Protein AF-A0A3N2C2E3-F1 (afdb_monomer)

Sequence (185 aa):
MSDPNAQPPVDPAKGGSVPPAGDGATPPPAAPQQPPAGAYPPPPAGGYAPPPPAAGSYPPPPAGAPQYQQPYAAAQPMSPSDEKLWSTLIHIGGIFFGFIPPLIGYLVLKDRGPFIKAHTLTALNFQLTMLIALVVGSILTIVVVGLFIIIAVYVVVIVFSIIAAIKANKGELYSYPLTIQFIKA

Nearest PDB structures (foldseek):
  8j7t-assembly1_B  TM=4.462E-01  e=9.540E-01  Homo sapiens
  7cgp-assembly1_A  TM=2.831E-01  e=1.839E+00  Homo sapiens

Solvent-accessible surface area (backbone atoms only — not comparable to full-atom values): 11570 Å² total; per-residue (Å²): 140,77,78,94,79,78,78,80,88,84,78,90,83,78,86,76,88,83,82,82,93,75,80,92,72,78,79,78,83,80,75,83,81,79,76,73,94,79,81,70,80,80,75,78,91,68,75,82,75,76,79,79,78,76,93,84,75,78,76,80,77,68,92,83,64,80,80,76,75,72,71,79,79,72,67,72,68,59,53,74,70,54,36,20,50,53,32,20,49,28,27,55,38,27,64,82,54,39,40,53,39,11,45,52,41,35,76,73,37,36,76,25,37,72,66,36,26,50,44,14,45,45,43,27,23,35,31,52,40,50,50,51,50,42,55,53,14,58,64,38,36,84,73,55,59,9,54,58,45,41,53,49,49,53,52,52,47,47,56,52,27,52,53,40,18,56,32,19,60,75,71,40,90,64,80,70,83,90,47,50,80,81,65,81,134

Mean predicted aligned error: 17.3 Å

Organism: NCBI:txid150123

Secondary structure (DSSP, 8-state):
---TT-PPPPPS-----PPPP----PPPPPPPPPPPTT-PPPPP----PPPPPPTT-PPPPPTT---------PPPPPPHHHHHHHHHHHHHHHHHHTTHHHHHHHHHHGGG-HHHHHHHHHHHHHHHHHHHHHHHHHHGGGGSHHHHHHHHHHHHHHHHHHHHHHHHHHT-----TT---SS--

InterPro domains:
  IPR019109 Magnetosome protein MamF/MmsF [PF09685] (82-183)

Foldseek 3Di:
DDDPDDDDDDDPPDDDDDDDDDDDDDDDDDDDDDDDPPPDDDDPPDPPDDDDPDPDDDDDPDDPDPPPPDDDPQDAADDLQVLLVLLLCLLVVCLVPQLVSLVVQCVPPLSNDDSSNLSSQQSNQLSVQLVVQLVVLVVCCVVPNSVVSNVVSSVLSVVQSNVSSVCSNVVHGDHRPPGDRPDDD

pLDDT: mean 80.54, std 19.95, range [40.84, 98.81]

Radius of gyration: 33.67 Å; Cα contacts (8 Å, |Δi|>4): 149; chains: 1; bounding box: 104×41×73 Å

Structure (mmCIF, N/CA/C/O backbone):
data_AF-A0A3N2C2E3-F1
#
_entry.id   AF-A0A3N2C2E3-F1
#
loop_
_atom_site.group_PDB
_atom_site.id
_atom_site.type_symbol
_atom_site.label_atom_id
_atom_site.label_alt_id
_atom_site.label_comp_id
_atom_site.label_asym_id
_atom_site.label_entity_id
_atom_site.label_seq_id
_atom_site.pdbx_PDB_ins_code
_atom_site.Cartn_x
_atom_site.Cartn_y
_atom_site.Cartn_z
_atom_site.occupancy
_atom_site.B_iso_or_equiv
_atom_site.auth_seq_id
_atom_site.auth_comp_id
_atom_site.auth_asym_id
_atom_site.auth_atom_id
_atom_site.pdbx_PDB_model_num
ATOM 1 N N . MET A 1 1 ? -89.856 -8.807 -9.269 1.00 54.81 1 MET A N 1
ATOM 2 C CA . MET A 1 1 ? -88.424 -8.845 -8.913 1.00 54.81 1 MET A CA 1
ATOM 3 C C . MET A 1 1 ? -87.756 -7.765 -9.738 1.00 54.81 1 MET A C 1
ATOM 5 O O . MET A 1 1 ? -87.673 -7.924 -10.946 1.00 54.81 1 MET A O 1
ATOM 9 N N . SER A 1 2 ? -87.424 -6.643 -9.105 1.00 61.47 2 SER A N 1
ATOM 10 C CA . SER A 1 2 ? -86.851 -5.459 -9.751 1.00 61.47 2 SER A CA 1
ATOM 11 C C . SER A 1 2 ? -85.539 -5.162 -9.037 1.00 61.47 2 SER A C 1
ATOM 13 O O . SER A 1 2 ? -85.526 -5.084 -7.810 1.00 61.47 2 SER A O 1
ATOM 15 N N . ASP A 1 3 ? -84.452 -5.115 -9.798 1.00 61.78 3 ASP A N 1
ATOM 16 C CA . ASP A 1 3 ? -83.081 -5.037 -9.299 1.00 61.78 3 ASP A CA 1
ATOM 17 C C . ASP A 1 3 ? -82.809 -3.653 -8.667 1.00 61.78 3 ASP A C 1
ATOM 19 O O . ASP A 1 3 ? -82.990 -2.638 -9.347 1.00 61.78 3 ASP A O 1
ATOM 23 N N . PRO A 1 4 ? -82.410 -3.565 -7.384 1.00 59.09 4 PRO A N 1
ATOM 24 C CA . PRO A 1 4 ? -82.163 -2.293 -6.706 1.00 59.09 4 PRO A CA 1
ATOM 25 C C . PRO A 1 4 ? -80.859 -1.586 -7.121 1.00 59.09 4 PRO A C 1
ATOM 27 O O . PRO A 1 4 ? -80.518 -0.577 -6.509 1.00 59.09 4 PRO A O 1
ATOM 30 N N . ASN A 1 5 ? -80.136 -2.075 -8.139 1.00 59.38 5 ASN A N 1
ATOM 31 C CA . ASN A 1 5 ? -78.803 -1.570 -8.496 1.00 59.38 5 ASN A CA 1
ATOM 32 C C . ASN A 1 5 ? -78.653 -0.987 -9.917 1.00 59.38 5 ASN A C 1
ATOM 34 O O . ASN A 1 5 ? -77.538 -0.851 -10.418 1.00 59.38 5 ASN A O 1
ATOM 38 N N . ALA A 1 6 ? -79.747 -0.609 -10.583 1.00 66.06 6 ALA A N 1
ATOM 39 C CA . ALA A 1 6 ? -79.667 0.056 -11.885 1.00 66.06 6 ALA A CA 1
ATOM 40 C C . ALA A 1 6 ? -79.477 1.580 -11.734 1.00 66.06 6 ALA A C 1
ATOM 42 O O . ALA A 1 6 ? -80.381 2.297 -11.305 1.00 66.06 6 ALA A O 1
ATOM 43 N N . GLN A 1 7 ? -78.300 2.083 -12.109 1.00 60.88 7 GLN A N 1
ATOM 44 C CA . GLN A 1 7 ? -77.988 3.515 -12.174 1.00 60.88 7 GLN A CA 1
ATOM 45 C C . GLN A 1 7 ? -78.522 4.131 -13.489 1.00 60.88 7 GLN A C 1
ATOM 47 O O . GLN A 1 7 ? -78.394 3.496 -14.539 1.00 60.88 7 GLN A O 1
ATOM 52 N N . PRO A 1 8 ? -79.108 5.346 -13.482 1.00 61.84 8 PRO A N 1
ATOM 53 C CA . PRO A 1 8 ? -79.578 5.998 -14.707 1.00 61.84 8 PRO A CA 1
ATOM 54 C C . PRO A 1 8 ? -78.419 6.540 -15.578 1.00 61.84 8 PRO A C 1
ATOM 56 O O . PRO A 1 8 ? -77.324 6.773 -15.059 1.00 61.84 8 PRO A O 1
ATOM 59 N N . PRO A 1 9 ? -78.634 6.773 -16.892 1.00 58.12 9 PRO A N 1
ATOM 60 C CA . PRO A 1 9 ? -77.589 7.235 -17.808 1.00 58.12 9 PRO A CA 1
ATOM 61 C C . PRO A 1 9 ? -77.145 8.673 -17.503 1.00 58.12 9 PRO A C 1
ATOM 63 O O . PRO A 1 9 ? -77.974 9.538 -17.224 1.00 58.12 9 PRO A O 1
ATOM 66 N N . VAL A 1 10 ? -75.842 8.939 -17.603 1.00 61.53 10 VAL A N 1
ATOM 67 C CA . VAL A 1 10 ? -75.254 10.283 -17.481 1.00 61.53 10 VAL A CA 1
ATOM 68 C C . VAL A 1 10 ? -75.344 11.052 -18.807 1.00 61.53 10 VAL A C 1
ATOM 70 O O . VAL A 1 10 ? -74.938 10.552 -19.854 1.00 61.53 10 VAL A O 1
ATOM 73 N N . ASP A 1 11 ? -75.885 12.271 -18.748 1.00 56.41 11 ASP A N 1
ATOM 74 C CA . ASP A 1 11 ? -76.085 13.191 -19.878 1.00 56.41 11 ASP A CA 1
ATOM 75 C C . ASP A 1 11 ? -74.772 13.943 -20.224 1.00 56.41 11 ASP A C 1
ATOM 77 O O . ASP A 1 11 ? -74.197 14.576 -19.331 1.00 56.41 11 ASP A O 1
ATOM 81 N N . PRO A 1 12 ? -74.256 13.914 -21.473 1.00 53.53 12 PRO A N 1
ATOM 82 C CA . PRO A 1 12 ? -72.929 14.451 -21.807 1.00 53.53 12 PRO A CA 1
ATOM 83 C C . PRO A 1 12 ? -72.837 15.987 -21.908 1.00 53.53 12 PRO A C 1
ATOM 85 O O . PRO A 1 12 ? -71.769 16.511 -22.222 1.00 53.53 12 PRO A O 1
ATOM 88 N N . ALA A 1 13 ? -73.924 16.735 -21.703 1.00 51.56 13 ALA A N 1
ATOM 89 C CA . ALA A 1 13 ? -74.036 18.110 -22.207 1.00 51.56 13 ALA A CA 1
ATOM 90 C C . ALA A 1 13 ? -73.714 19.261 -21.227 1.00 51.56 13 ALA A C 1
ATOM 92 O O . ALA A 1 13 ? -74.016 20.414 -21.535 1.00 51.56 13 ALA A O 1
ATOM 93 N N . LYS A 1 14 ? -73.087 19.029 -20.065 1.00 49.69 14 LYS A N 1
ATOM 94 C CA . LYS A 1 14 ? -72.672 20.131 -19.165 1.00 49.69 14 LYS A CA 1
ATOM 95 C C . LYS A 1 14 ? -71.160 20.197 -18.981 1.00 49.69 14 LYS A C 1
ATOM 97 O O . LYS A 1 14 ? -70.608 19.741 -17.986 1.00 49.69 14 LYS A O 1
ATOM 102 N N . GLY A 1 15 ? -70.511 20.813 -19.968 1.00 40.84 15 GLY A N 1
ATOM 103 C CA . GLY A 1 15 ? -69.126 21.262 -19.895 1.00 40.84 15 GLY A CA 1
ATOM 104 C C . GLY A 1 15 ? -68.973 22.490 -18.992 1.00 40.84 15 GLY A C 1
ATOM 105 O O . GLY A 1 15 ? -69.646 23.501 -19.184 1.00 40.84 15 GLY A O 1
ATOM 106 N N . GLY A 1 16 ? -68.061 22.394 -18.026 1.00 41.59 16 GLY A N 1
ATOM 107 C CA . GLY A 1 16 ? -67.477 23.519 -17.300 1.00 41.59 16 GLY A CA 1
ATOM 108 C C . GLY A 1 16 ? -65.977 23.564 -17.591 1.00 41.59 16 GLY A C 1
ATOM 109 O O . GLY A 1 16 ? -65.290 22.556 -17.471 1.00 41.59 16 GLY A O 1
ATOM 110 N N . SER A 1 17 ? -65.514 24.725 -18.042 1.00 48.84 17 SER A N 1
ATOM 111 C CA . SER A 1 17 ? -64.180 25.096 -18.536 1.00 48.84 17 SER A CA 1
ATOM 112 C C . SER A 1 17 ? -62.959 24.482 -17.827 1.00 48.84 17 SER A C 1
ATOM 114 O O . SER A 1 17 ? -62.792 24.633 -16.618 1.00 48.84 17 SER A O 1
ATOM 116 N N . VAL A 1 18 ? -62.045 23.917 -18.625 1.00 51.50 18 VAL A N 1
ATOM 117 C CA . VAL A 1 18 ? -60.674 23.524 -18.251 1.00 51.50 18 VAL A CA 1
ATOM 118 C C . VAL A 1 18 ? -59.736 24.740 -18.351 1.00 51.50 18 VAL A C 1
ATOM 120 O O . VAL A 1 18 ? -59.666 25.334 -19.428 1.00 51.50 18 VAL A O 1
ATOM 123 N N . PRO A 1 19 ? -58.982 25.114 -17.300 1.00 54.50 19 PRO A N 1
ATOM 124 C CA . PRO A 1 19 ? -57.795 25.956 -17.438 1.00 54.50 19 PRO A CA 1
ATOM 125 C C . PRO A 1 19 ? -56.540 25.117 -17.782 1.00 54.50 19 PRO A C 1
ATOM 127 O O . PRO A 1 19 ? -56.464 23.946 -17.404 1.00 54.50 19 PRO A O 1
ATOM 130 N N . PRO A 1 20 ? -55.569 25.679 -18.532 1.00 47.84 20 PRO A N 1
ATOM 131 C CA . PRO A 1 20 ? -54.511 24.923 -19.204 1.00 47.84 20 PRO A CA 1
ATOM 132 C C . PRO A 1 20 ? -53.409 24.414 -18.263 1.00 47.84 20 PRO A C 1
ATOM 134 O O . PRO A 1 20 ? -53.141 24.988 -17.209 1.00 47.84 20 PRO A O 1
ATOM 137 N N . ALA A 1 21 ? -52.761 23.329 -18.695 1.00 50.09 21 ALA A N 1
ATOM 138 C CA . ALA A 1 21 ? -51.652 22.664 -18.024 1.00 50.09 21 ALA A CA 1
ATOM 139 C C . ALA A 1 21 ? -50.445 23.599 -17.829 1.00 50.09 21 ALA A C 1
ATOM 141 O O . ALA A 1 21 ? -49.896 24.115 -18.801 1.00 50.09 21 ALA A O 1
ATOM 142 N N . GLY A 1 22 ? -50.031 23.769 -16.571 1.00 46.25 22 GLY A N 1
ATOM 143 C CA . GLY A 1 22 ? -48.777 24.400 -16.170 1.00 46.25 22 GLY A CA 1
ATOM 144 C C . GLY A 1 22 ? -47.897 23.397 -15.424 1.00 46.25 22 GLY A C 1
ATOM 145 O O . GLY A 1 22 ? -48.308 22.851 -14.406 1.00 46.25 22 GLY A O 1
ATOM 146 N N . ASP A 1 23 ? -46.724 23.149 -16.002 1.00 50.12 23 ASP A N 1
ATOM 147 C CA . ASP A 1 23 ? -45.445 22.732 -15.419 1.00 50.12 23 ASP A CA 1
ATOM 148 C C . ASP A 1 23 ? -45.445 21.629 -14.340 1.00 50.12 23 ASP A C 1
ATOM 150 O O . ASP A 1 23 ? -45.712 21.839 -13.158 1.00 50.12 23 ASP A O 1
ATOM 154 N N . GLY A 1 24 ? -45.047 20.425 -14.770 1.00 51.81 24 GLY A N 1
ATOM 155 C CA . GLY A 1 24 ? -44.915 19.210 -13.962 1.00 51.81 24 GLY A CA 1
ATOM 156 C C . GLY A 1 24 ? -43.806 19.248 -12.907 1.00 51.81 24 GLY A C 1
ATOM 157 O O . GLY A 1 24 ? -42.805 18.543 -13.026 1.00 51.81 24 GLY A O 1
ATOM 158 N N . ALA A 1 25 ? -44.019 20.000 -11.830 1.00 47.59 25 ALA A N 1
ATOM 159 C CA . ALA A 1 25 ? -43.324 19.778 -10.570 1.00 47.59 25 ALA A CA 1
ATOM 160 C C . ALA A 1 25 ? -43.918 18.539 -9.875 1.00 47.59 25 ALA A C 1
ATOM 162 O O . ALA A 1 25 ? -45.086 18.517 -9.488 1.00 47.59 25 ALA A O 1
ATOM 163 N N . THR A 1 26 ? -43.118 17.485 -9.715 1.00 60.12 26 THR A N 1
ATOM 164 C CA . THR A 1 26 ? -43.463 16.333 -8.868 1.00 60.12 26 THR A CA 1
ATOM 165 C C . THR A 1 26 ? -43.715 16.795 -7.426 1.00 60.12 26 THR A C 1
ATOM 167 O O . THR A 1 26 ? -42.905 17.572 -6.910 1.00 60.12 26 THR A O 1
ATOM 170 N N . PRO A 1 27 ? -44.775 16.325 -6.740 1.00 57.19 27 PRO A N 1
ATOM 171 C CA . PRO A 1 27 ? -44.989 16.664 -5.337 1.00 57.19 27 PRO A CA 1
ATOM 172 C C . PRO A 1 27 ? -43.835 16.125 -4.468 1.00 57.19 27 PRO A C 1
ATOM 174 O O . PRO A 1 27 ? -43.277 15.069 -4.784 1.00 57.19 27 PRO A O 1
ATOM 177 N N . PRO A 1 28 ? -43.454 16.823 -3.381 1.00 56.75 28 PRO A N 1
ATOM 178 C CA . PRO A 1 28 ? -42.421 16.340 -2.471 1.00 56.75 28 PRO A CA 1
ATOM 179 C C . PRO A 1 28 ? -42.842 15.016 -1.801 1.00 56.75 28 PRO A C 1
ATOM 181 O O . PRO A 1 28 ? -44.041 14.776 -1.618 1.00 56.75 28 PRO A O 1
ATOM 184 N N . PRO A 1 29 ? -41.883 14.153 -1.409 1.00 60.91 29 PRO A N 1
ATOM 185 C CA . PRO A 1 29 ? -42.190 12.913 -0.708 1.00 60.91 29 PRO A CA 1
ATOM 186 C C . PRO A 1 29 ? -42.915 13.198 0.612 1.00 60.91 29 PRO A C 1
ATOM 188 O O . PRO A 1 29 ? -42.569 14.138 1.332 1.00 60.91 29 PRO A O 1
ATOM 191 N N . ALA A 1 30 ? -43.906 12.368 0.939 1.00 61.25 30 ALA A N 1
ATOM 192 C CA . ALA A 1 30 ? -44.631 12.449 2.200 1.00 61.25 30 ALA A CA 1
ATOM 193 C C . ALA A 1 30 ? -43.669 12.330 3.397 1.00 61.25 30 ALA A C 1
ATOM 195 O O . ALA A 1 30 ? -42.789 11.467 3.419 1.00 61.25 30 ALA A O 1
ATOM 196 N N . ALA A 1 31 ? -43.851 13.197 4.396 1.00 57.03 31 ALA A N 1
ATOM 197 C CA . ALA A 1 31 ? -43.084 13.155 5.635 1.00 57.03 31 ALA A CA 1
ATOM 198 C C . ALA A 1 31 ? -43.294 11.808 6.365 1.00 57.03 31 ALA A C 1
ATOM 200 O O . ALA A 1 31 ? -44.413 11.282 6.348 1.00 57.03 31 ALA A O 1
ATOM 201 N N . PRO A 1 32 ? -42.265 11.250 7.032 1.00 59.81 32 PRO A N 1
ATOM 202 C CA . PRO A 1 32 ? -42.423 10.047 7.841 1.00 59.81 32 PRO A CA 1
ATOM 203 C C . PRO A 1 32 ? -43.492 10.261 8.917 1.00 59.81 32 PRO A C 1
ATOM 205 O O . PRO A 1 32 ? -43.422 11.217 9.690 1.00 59.81 32 PRO A O 1
ATOM 208 N N . GLN A 1 33 ? -44.485 9.374 8.967 1.00 58.88 33 GLN A N 1
ATOM 209 C CA . GLN A 1 33 ? -45.512 9.400 10.003 1.00 58.88 33 GLN A CA 1
ATOM 210 C C . GLN A 1 33 ? -44.869 9.110 11.363 1.00 58.88 33 GLN A C 1
ATOM 212 O O . GLN A 1 33 ? -44.225 8.079 11.560 1.00 58.88 33 GLN A O 1
ATOM 217 N N . GLN A 1 34 ? -45.033 10.041 12.297 1.00 51.09 34 GLN A N 1
ATOM 218 C CA . GLN A 1 34 ? -44.553 9.911 13.665 1.00 51.09 34 GLN A CA 1
ATOM 219 C C . GLN A 1 34 ? -45.355 8.807 14.384 1.00 51.09 34 GLN A C 1
ATOM 221 O O . GLN A 1 34 ? -46.587 8.825 14.321 1.00 51.09 34 GLN A O 1
ATOM 226 N N . PRO A 1 35 ? -44.705 7.830 15.044 1.00 56.66 35 PRO A N 1
ATOM 227 C CA . PRO A 1 35 ? -45.417 6.763 15.739 1.00 56.66 35 PRO A CA 1
ATOM 228 C C . PRO A 1 35 ? -46.253 7.303 16.919 1.00 56.66 35 PRO A C 1
ATOM 230 O O . PRO A 1 35 ? -45.936 8.371 17.455 1.00 56.66 35 PRO A O 1
ATOM 233 N N . PRO A 1 36 ? -47.308 6.577 17.348 1.00 57.91 36 PRO A N 1
ATOM 234 C CA . PRO A 1 36 ? -48.231 7.027 18.387 1.00 57.91 36 PRO A CA 1
ATOM 235 C C . PRO A 1 36 ? -47.515 7.349 19.702 1.00 57.91 36 PRO A C 1
ATOM 237 O O . PRO A 1 36 ? -46.672 6.582 20.177 1.00 57.91 36 PRO A O 1
ATOM 240 N N . ALA A 1 37 ? -47.877 8.479 20.309 1.00 52.16 37 ALA A N 1
ATOM 241 C CA . ALA A 1 37 ? -47.376 8.881 21.616 1.00 52.16 37 ALA A CA 1
ATOM 242 C C . ALA A 1 37 ? -47.776 7.832 22.670 1.00 52.16 37 ALA A C 1
ATOM 244 O O . ALA A 1 37 ? -48.953 7.690 22.990 1.00 52.16 37 ALA A O 1
ATOM 245 N N . GLY A 1 38 ? -46.796 7.082 23.184 1.00 58.50 38 GLY A N 1
ATOM 246 C CA . GLY A 1 38 ? -47.007 6.101 24.258 1.00 58.50 38 GLY A CA 1
ATOM 247 C C . GLY A 1 38 ? -46.228 4.787 24.144 1.00 58.50 38 GLY A C 1
ATOM 248 O O . GLY A 1 38 ? -46.293 3.984 25.065 1.00 58.50 38 GLY A O 1
ATOM 249 N N . ALA A 1 39 ? -45.476 4.551 23.064 1.00 52.59 39 ALA A N 1
ATOM 250 C CA . ALA A 1 39 ? -44.797 3.268 22.832 1.00 52.59 39 ALA A CA 1
ATOM 251 C C . ALA A 1 39 ? -43.349 3.166 23.367 1.00 52.59 39 ALA A C 1
ATOM 253 O O . ALA A 1 39 ? -42.642 2.218 23.027 1.00 52.59 39 ALA A O 1
ATOM 254 N N . TYR A 1 40 ? -42.883 4.111 24.190 1.00 51.41 40 TYR A N 1
ATOM 255 C CA . TYR A 1 40 ? -41.538 4.037 24.770 1.00 51.41 40 TYR A CA 1
ATOM 256 C C . TYR A 1 40 ? -41.587 3.399 26.166 1.00 51.41 40 TYR A C 1
ATOM 258 O O . TYR A 1 40 ? -42.290 3.925 27.033 1.00 51.41 40 TYR A O 1
ATOM 266 N N . PRO A 1 41 ? -40.842 2.308 26.431 1.00 61.75 41 PRO A N 1
ATOM 267 C CA . PRO A 1 41 ? -40.587 1.893 27.804 1.00 61.75 41 PRO A CA 1
ATOM 268 C C . PRO A 1 41 ? -39.840 3.020 28.543 1.00 61.75 41 PRO A C 1
ATOM 270 O O . PRO A 1 41 ? -39.005 3.697 27.931 1.00 61.75 41 PRO A O 1
ATOM 273 N N . PRO A 1 42 ? -40.129 3.259 29.835 1.00 60.94 42 PRO A N 1
ATOM 274 C CA . PRO A 1 42 ? -39.433 4.285 30.598 1.00 60.94 42 PRO A CA 1
ATOM 275 C C . PRO A 1 42 ? -37.926 3.977 30.647 1.00 60.94 42 PRO A C 1
ATOM 277 O O . PRO A 1 42 ? -37.547 2.805 30.761 1.00 60.94 42 PRO A O 1
ATOM 280 N N . PRO A 1 43 ? -37.053 4.998 30.566 1.00 58.47 43 PRO A N 1
ATOM 281 C CA . PRO A 1 43 ? -35.623 4.801 30.754 1.00 58.47 43 PRO A CA 1
ATOM 282 C C . PRO A 1 43 ? -35.359 4.197 32.146 1.00 58.47 43 PRO A C 1
ATOM 284 O O . PRO A 1 43 ? -36.110 4.486 33.085 1.00 58.47 43 PRO A O 1
ATOM 287 N N . PRO A 1 44 ? -34.299 3.379 32.316 1.00 60.81 44 PRO A N 1
ATOM 288 C CA . PRO A 1 44 ? -33.862 2.957 33.641 1.00 60.81 44 PRO A CA 1
ATOM 289 C C . PRO A 1 44 ? -33.694 4.198 34.516 1.00 60.81 44 PRO A C 1
ATOM 291 O O . PRO A 1 44 ? -33.211 5.217 34.020 1.00 60.81 44 PRO A O 1
ATOM 294 N N . ALA A 1 45 ? -34.096 4.122 35.787 1.00 58.66 45 ALA A N 1
ATOM 295 C CA . ALA A 1 45 ? -33.934 5.197 36.760 1.00 58.66 45 ALA A CA 1
ATOM 296 C C . ALA A 1 45 ? -32.438 5.516 36.948 1.00 58.66 45 ALA A C 1
ATOM 298 O O . ALA A 1 45 ? -31.772 5.006 37.847 1.00 58.66 45 ALA A O 1
ATOM 299 N N . GLY A 1 46 ? -31.896 6.318 36.035 1.00 50.59 46 GLY A N 1
ATOM 300 C CA . GLY A 1 46 ? -30.556 6.862 36.081 1.00 50.59 46 GLY A CA 1
ATOM 301 C C . GLY A 1 46 ? -30.534 7.926 37.158 1.00 50.59 46 GLY A C 1
ATOM 302 O O . GLY A 1 46 ? -31.282 8.901 37.089 1.00 50.59 46 GLY A O 1
ATOM 303 N N . GLY A 1 47 ? -29.703 7.714 38.176 1.00 50.00 47 GLY A N 1
ATOM 304 C CA . GLY A 1 47 ? -29.423 8.733 39.172 1.00 50.00 47 GLY A CA 1
ATOM 305 C C . GLY A 1 47 ? -28.992 10.015 38.470 1.00 50.00 47 GLY A C 1
ATOM 306 O O . GLY A 1 47 ? -28.108 9.995 37.613 1.00 50.00 47 GLY A O 1
ATOM 307 N N . TYR A 1 48 ? -29.638 11.123 38.817 1.00 50.31 48 TYR A N 1
ATOM 308 C CA . TYR A 1 48 ? -29.188 12.444 38.414 1.00 50.31 48 TYR A CA 1
ATOM 309 C C . TYR A 1 48 ? -27.753 12.619 38.916 1.00 50.31 48 TYR A C 1
ATOM 311 O O . TYR A 1 48 ? -27.525 12.754 40.118 1.00 50.31 48 TYR A O 1
ATOM 319 N N . ALA A 1 49 ? -26.777 12.583 38.010 1.00 56.84 49 ALA A N 1
ATOM 320 C CA . ALA A 1 49 ? -25.453 13.086 38.330 1.00 56.84 49 ALA A CA 1
ATOM 321 C C . ALA A 1 49 ? -25.613 14.592 38.608 1.00 56.84 49 ALA A C 1
ATOM 323 O O . ALA A 1 49 ? -26.190 15.295 37.770 1.00 56.84 49 ALA A O 1
ATOM 324 N N . PRO A 1 50 ? -25.185 15.095 39.778 1.00 58.50 50 PRO A N 1
ATOM 325 C CA . PRO A 1 50 ? -25.291 16.513 40.075 1.00 58.50 50 PRO A CA 1
ATOM 326 C C . PRO A 1 50 ? -24.483 17.326 39.049 1.00 58.50 50 PRO A C 1
ATOM 328 O O . PRO A 1 50 ? -23.466 16.838 38.543 1.00 58.50 50 PRO A O 1
ATOM 331 N N . PRO A 1 51 ? -24.918 18.556 38.722 1.00 57.72 51 PRO A N 1
ATOM 332 C CA . PRO A 1 51 ? -24.180 19.416 37.808 1.00 57.72 51 PRO A CA 1
ATOM 333 C C . PRO A 1 51 ? -22.762 19.681 38.345 1.00 57.72 51 PRO A C 1
ATOM 335 O O . PRO A 1 51 ? -22.575 19.760 39.565 1.00 57.72 51 PRO A O 1
ATOM 338 N N . PRO A 1 52 ? -21.754 19.824 37.462 1.00 58.16 52 PRO A N 1
ATOM 339 C CA . PRO A 1 52 ? -20.398 20.138 37.888 1.00 58.16 52 PRO A CA 1
ATOM 340 C C . PRO A 1 52 ? -20.378 21.468 38.664 1.00 58.16 52 PRO A C 1
ATOM 342 O O . PRO A 1 52 ? -21.109 22.395 38.298 1.00 58.16 52 PRO A O 1
ATOM 345 N N . PRO A 1 53 ? -19.553 21.593 39.723 1.00 59.72 53 PRO A N 1
ATOM 346 C CA . PRO A 1 53 ? -19.423 22.840 40.465 1.00 59.72 53 PRO A CA 1
ATOM 347 C C . PRO A 1 53 ? -19.005 23.980 39.536 1.00 59.72 53 PRO A C 1
ATOM 349 O O . PRO A 1 53 ? -18.166 23.790 38.650 1.00 59.72 53 PRO A O 1
ATOM 352 N N . ALA A 1 54 ? -19.573 25.168 39.754 1.00 61.38 54 ALA A N 1
ATOM 353 C CA . ALA A 1 54 ? -19.207 26.375 39.026 1.00 61.38 54 ALA A CA 1
ATOM 354 C C . ALA A 1 54 ? -17.681 26.582 39.057 1.00 61.38 54 ALA A C 1
ATOM 356 O O . ALA A 1 54 ? -17.047 26.521 40.113 1.00 61.38 54 ALA A O 1
ATOM 357 N N . ALA A 1 55 ? -17.090 26.809 37.883 1.00 58.50 55 ALA A N 1
ATOM 358 C CA . ALA A 1 55 ? -15.668 27.083 37.741 1.00 58.50 55 ALA A CA 1
ATOM 359 C C . ALA A 1 55 ? -15.326 28.390 38.475 1.00 58.50 55 ALA A C 1
ATOM 361 O O . ALA A 1 55 ? -15.670 29.470 38.002 1.00 58.50 55 ALA A O 1
ATOM 362 N N . GLY A 1 56 ? -14.678 28.303 39.639 1.00 58.38 56 GLY A N 1
ATOM 363 C CA . GLY A 1 56 ? -14.251 29.518 40.339 1.00 58.38 56 GLY A CA 1
ATOM 364 C C . GLY A 1 56 ? -13.721 29.387 41.762 1.00 58.38 56 GLY A C 1
ATOM 365 O O . GLY A 1 56 ? -13.166 30.359 42.261 1.00 58.38 56 GLY A O 1
ATOM 366 N N . SER A 1 57 ? -13.833 28.239 42.434 1.00 53.41 57 SER A N 1
ATOM 367 C CA . SER A 1 57 ? -13.405 28.148 43.840 1.00 53.41 57 SER A CA 1
ATOM 368 C C . SER A 1 57 ? -12.728 26.825 44.186 1.00 53.41 57 SER A C 1
ATOM 370 O O . SER A 1 57 ? -13.090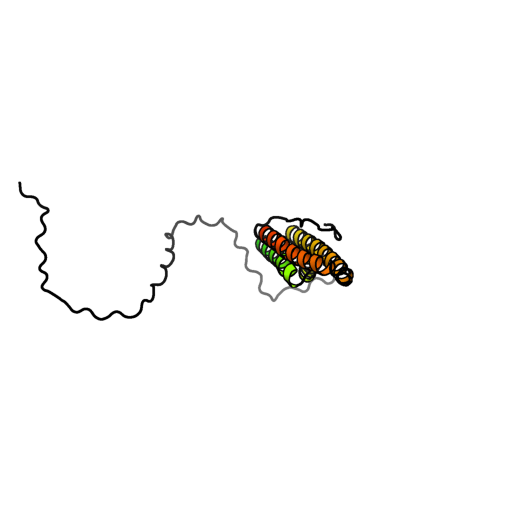 26.172 45.164 1.00 53.41 57 SER A O 1
ATOM 372 N N . TYR A 1 58 ? -11.741 26.415 43.388 1.00 55.78 58 TYR A N 1
ATOM 373 C CA . TYR A 1 58 ? -10.824 25.373 43.840 1.00 55.78 58 TYR A CA 1
ATOM 374 C C . TYR A 1 58 ? -9.737 26.029 44.699 1.00 55.78 58 TYR A C 1
ATOM 376 O O . TYR A 1 58 ? -9.042 26.919 44.201 1.00 55.78 58 TYR A O 1
ATOM 384 N N . PRO A 1 59 ? -9.580 25.637 45.977 1.00 67.31 59 PRO A N 1
ATOM 385 C CA . PRO A 1 59 ? -8.407 26.036 46.737 1.00 67.31 59 PRO A CA 1
ATOM 386 C C . PRO A 1 59 ? -7.151 25.530 46.007 1.00 67.31 59 PRO A C 1
ATOM 388 O O . PRO A 1 59 ? -7.189 24.442 45.419 1.00 67.31 59 PRO A O 1
ATOM 391 N N . PRO A 1 60 ? -6.045 26.298 46.002 1.00 64.62 60 PRO A N 1
ATOM 392 C CA . PRO A 1 60 ? -4.802 25.826 45.414 1.00 64.62 60 PRO A CA 1
ATOM 393 C C . PRO A 1 60 ? -4.402 24.500 46.079 1.00 64.62 60 PRO A C 1
ATOM 395 O O . PRO A 1 60 ? -4.559 24.359 47.298 1.00 64.62 60 PRO A O 1
ATOM 398 N N . PRO A 1 61 ? -3.927 23.508 45.305 1.00 62.72 61 PRO A N 1
ATOM 399 C CA . PRO A 1 61 ? -3.538 22.222 45.862 1.00 62.72 61 PRO A CA 1
ATOM 400 C C . PRO A 1 61 ? -2.457 22.417 46.943 1.00 62.72 61 PRO A C 1
ATOM 402 O O . PRO A 1 61 ? -1.603 23.296 46.791 1.00 62.72 61 PRO A O 1
ATOM 405 N N . PRO A 1 62 ? -2.477 21.623 48.032 1.00 67.44 62 PRO A N 1
ATOM 406 C CA . PRO A 1 62 ? -1.511 21.746 49.117 1.00 67.44 62 PRO A CA 1
ATOM 407 C C . PRO A 1 62 ? -0.075 21.689 48.592 1.00 67.44 62 PRO A C 1
ATOM 409 O O . PRO A 1 62 ? 0.297 20.761 47.866 1.00 67.44 62 PRO A O 1
ATOM 412 N N . ALA A 1 63 ? 0.738 22.676 48.973 1.00 64.38 63 ALA A N 1
ATOM 413 C CA . ALA A 1 63 ? 2.161 22.690 48.665 1.00 64.38 63 ALA A CA 1
ATOM 414 C C . ALA A 1 63 ? 2.814 21.445 49.291 1.00 64.38 63 ALA A C 1
ATOM 416 O O . ALA A 1 63 ? 2.892 21.329 50.511 1.00 64.38 63 ALA A O 1
ATOM 417 N N . GLY A 1 64 ? 3.231 20.494 48.450 1.00 65.12 64 GLY A N 1
ATOM 418 C CA . GLY A 1 64 ? 3.839 19.230 48.879 1.00 65.12 64 GLY A CA 1
ATOM 419 C C . GLY A 1 64 ? 3.067 17.963 48.502 1.00 65.12 64 GLY A C 1
ATOM 420 O O . GLY A 1 64 ? 3.550 16.870 48.790 1.00 65.12 64 GLY A O 1
ATOM 421 N N . ALA A 1 65 ? 1.912 18.062 47.833 1.00 61.34 65 ALA A N 1
ATOM 422 C CA . ALA A 1 65 ? 1.288 16.878 47.247 1.00 61.34 65 ALA A CA 1
ATOM 423 C C . ALA A 1 65 ? 2.194 16.308 46.134 1.00 61.34 65 ALA A C 1
ATOM 425 O O . ALA A 1 65 ? 2.591 17.070 45.242 1.00 61.34 65 ALA A O 1
ATOM 426 N N . PRO A 1 66 ? 2.528 15.002 46.146 1.00 62.56 66 PRO A N 1
ATOM 427 C CA . PRO A 1 66 ? 3.263 14.393 45.050 1.00 62.56 66 PRO A CA 1
ATOM 428 C C . PRO A 1 66 ? 2.478 14.627 43.759 1.00 62.56 66 PRO A C 1
ATOM 430 O O . PRO A 1 66 ? 1.325 14.217 43.627 1.00 62.56 66 PRO A O 1
ATOM 433 N N . GLN A 1 67 ? 3.096 15.344 42.820 1.00 52.62 67 GLN A N 1
ATOM 434 C CA . GLN A 1 67 ? 2.590 15.467 41.461 1.00 52.62 67 GLN A CA 1
ATOM 435 C C . GLN A 1 67 ? 2.686 14.075 40.844 1.00 52.62 67 GLN A C 1
ATOM 437 O O . GLN A 1 67 ? 3.730 13.691 40.317 1.00 52.62 67 GLN A O 1
ATOM 442 N N . TYR A 1 68 ? 1.618 13.287 40.962 1.00 59.38 68 TYR A N 1
ATOM 443 C CA . TYR A 1 68 ? 1.474 12.076 40.174 1.00 59.38 68 TYR A CA 1
ATOM 444 C C . TYR A 1 68 ? 1.490 12.518 38.714 1.00 59.38 68 TYR A C 1
ATOM 446 O O . TYR A 1 68 ? 0.535 13.121 38.224 1.00 59.38 68 TYR A O 1
ATOM 454 N N . GLN A 1 69 ? 2.621 12.291 38.048 1.00 54.22 69 GLN A N 1
ATOM 455 C CA . GLN A 1 69 ? 2.746 12.458 36.612 1.00 54.22 69 GLN A CA 1
ATOM 456 C C . GLN A 1 69 ? 1.675 11.572 35.992 1.00 54.22 69 GLN A C 1
ATOM 458 O O . GLN A 1 69 ? 1.756 10.346 36.069 1.00 54.22 69 GLN A O 1
ATOM 463 N N . GLN A 1 70 ? 0.631 12.210 35.462 1.00 53.28 70 GLN A N 1
ATOM 464 C CA . GLN A 1 70 ? -0.399 11.524 34.703 1.00 53.28 70 GLN A CA 1
ATOM 465 C C . GLN A 1 70 ? 0.324 10.712 33.625 1.00 53.28 70 GLN A C 1
ATOM 467 O O . GLN A 1 70 ? 1.068 11.307 32.834 1.00 53.28 70 GLN A O 1
ATOM 472 N N . PRO A 1 71 ? 0.175 9.375 33.608 1.00 58.62 71 PRO A N 1
ATOM 473 C CA . PRO A 1 71 ? 0.723 8.569 32.536 1.00 58.62 71 PRO A CA 1
ATOM 474 C C . PRO A 1 71 ? 0.201 9.156 31.231 1.00 58.62 71 PRO A C 1
ATOM 476 O O . PRO A 1 71 ? -0.988 9.469 31.139 1.00 58.62 71 PRO A O 1
ATOM 479 N N . TYR A 1 72 ? 1.098 9.371 30.270 1.00 58.88 72 TYR A N 1
ATOM 480 C CA . TYR A 1 72 ? 0.775 9.928 28.959 1.00 58.88 72 TYR 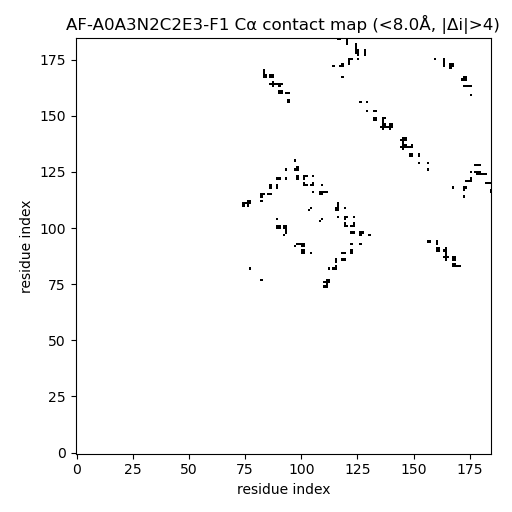A CA 1
ATOM 481 C C . TYR A 1 72 ? -0.551 9.335 28.472 1.00 58.88 72 TYR A C 1
ATOM 483 O O . TYR A 1 72 ? -0.661 8.112 28.356 1.00 58.88 72 TYR A O 1
ATOM 491 N N . ALA A 1 73 ? -1.576 10.175 28.292 1.00 65.81 73 ALA A N 1
ATOM 492 C CA . ALA A 1 73 ? -2.914 9.698 27.968 1.00 65.81 73 ALA A CA 1
ATOM 493 C C . ALA A 1 73 ? -2.829 8.855 26.690 1.00 65.81 73 ALA A C 1
ATOM 495 O O . ALA A 1 73 ? -2.467 9.368 25.629 1.00 65.81 73 ALA A O 1
ATOM 496 N N . ALA A 1 74 ? -3.099 7.552 26.806 1.00 67.94 74 ALA A N 1
ATOM 497 C CA . ALA A 1 74 ? -3.098 6.655 25.661 1.00 67.94 74 ALA A CA 1
ATOM 498 C C . ALA A 1 74 ? -4.051 7.207 24.591 1.00 67.94 74 ALA A C 1
ATOM 500 O O . ALA A 1 74 ? -5.127 7.722 24.917 1.00 67.94 74 ALA A O 1
ATOM 501 N N . ALA A 1 75 ? -3.641 7.132 23.320 1.00 77.69 75 ALA A N 1
ATOM 502 C CA . ALA A 1 75 ? -4.468 7.588 22.212 1.00 77.69 75 ALA A CA 1
ATOM 503 C C . ALA A 1 75 ? -5.841 6.909 22.294 1.00 77.69 75 ALA A C 1
ATOM 505 O O . ALA A 1 75 ? -5.931 5.688 22.422 1.00 77.69 75 ALA A O 1
ATOM 506 N N . GLN A 1 76 ? -6.908 7.707 22.251 1.00 86.38 76 GLN A N 1
ATOM 507 C CA . GLN A 1 76 ?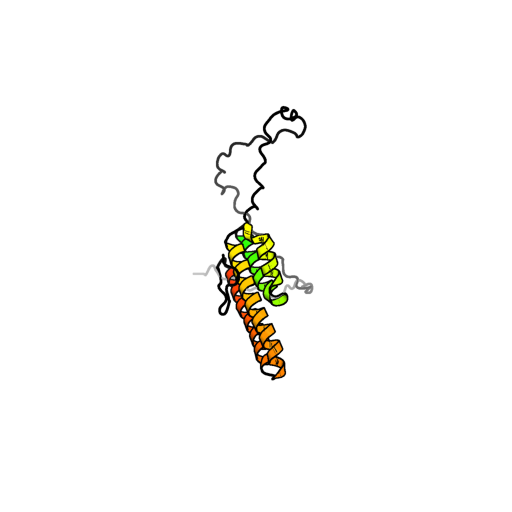 -8.257 7.167 22.369 1.00 86.38 76 GLN A CA 1
ATOM 508 C C . GLN A 1 76 ? -8.541 6.216 21.193 1.00 86.38 76 GLN A C 1
ATOM 510 O O . GLN A 1 76 ? -8.327 6.612 20.030 1.00 86.38 76 GLN A O 1
ATOM 515 N N . PRO A 1 77 ? -9.026 4.989 21.477 1.00 91.50 77 PRO A N 1
ATOM 516 C CA . PRO A 1 77 ? -9.427 4.045 20.448 1.00 91.50 77 PRO A CA 1
ATOM 517 C C . PRO A 1 77 ? -10.449 4.663 19.497 1.00 91.50 77 PRO A C 1
ATOM 519 O O . PRO A 1 77 ? -11.274 5.495 19.879 1.00 91.50 77 PRO A O 1
ATOM 522 N N . MET A 1 78 ? -10.365 4.282 18.233 1.00 93.81 78 MET A N 1
ATOM 523 C CA . MET A 1 78 ? -11.264 4.750 17.193 1.00 93.81 78 MET A CA 1
ATOM 524 C C . MET A 1 78 ? -12.582 3.957 17.223 1.00 93.81 78 MET A C 1
ATOM 526 O O . MET A 1 78 ? -12.614 2.795 17.626 1.00 93.81 78 MET A O 1
ATOM 530 N N . SER A 1 79 ? -13.691 4.586 16.816 1.00 96.81 79 SER A N 1
ATOM 531 C CA . SER A 1 79 ? -14.964 3.874 16.672 1.00 96.81 79 SER A CA 1
ATOM 532 C C . SER A 1 79 ? -14.888 2.867 15.510 1.00 96.81 79 SER A C 1
ATOM 534 O O . SER A 1 79 ? -14.185 3.127 14.530 1.00 96.81 79 SER A O 1
ATOM 536 N N . PRO A 1 80 ? -15.640 1.750 15.531 1.00 96.94 80 PRO A N 1
ATOM 537 C CA . PRO A 1 80 ? -15.602 0.777 14.436 1.00 96.94 80 PRO A CA 1
ATOM 538 C C . PRO A 1 80 ? -15.965 1.364 13.063 1.00 96.94 80 PRO A C 1
ATOM 540 O O . PRO A 1 80 ? -15.434 0.935 12.041 1.00 96.94 80 PRO A O 1
ATOM 543 N N . SER A 1 81 ? -16.873 2.343 13.011 1.00 97.88 81 SER A N 1
ATOM 544 C CA . SER A 1 81 ? -17.232 3.038 11.768 1.00 97.88 81 SER A CA 1
ATOM 545 C C . SER A 1 81 ? -16.082 3.884 11.231 1.00 97.88 81 SER A C 1
ATOM 547 O O . SER A 1 81 ? -15.807 3.844 10.031 1.00 97.88 81 SER A O 1
ATOM 549 N N . ASP A 1 82 ? -15.383 4.603 12.110 1.00 98.06 82 ASP A N 1
ATOM 550 C CA . ASP A 1 82 ? -14.233 5.417 11.723 1.00 98.06 82 ASP A CA 1
ATOM 551 C C . ASP A 1 82 ? -13.071 4.527 11.269 1.00 98.06 82 ASP A C 1
ATOM 553 O O . ASP A 1 82 ? -12.426 4.824 10.265 1.00 98.06 82 ASP A O 1
ATOM 557 N N .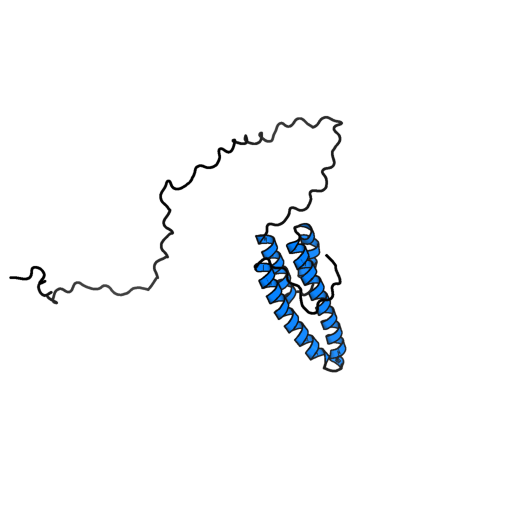 GLU A 1 83 ? -12.833 3.397 11.942 1.00 97.88 83 GLU A N 1
ATOM 558 C CA . GLU A 1 83 ? -11.794 2.444 11.542 1.00 97.88 83 GLU A CA 1
ATOM 559 C C . GLU A 1 83 ? -12.025 1.915 10.120 1.00 97.88 83 GLU A C 1
ATOM 561 O O . GLU A 1 83 ? -11.086 1.859 9.319 1.00 97.88 83 GLU A O 1
ATOM 566 N N . LYS A 1 84 ? -13.274 1.577 9.773 1.00 98.44 84 LYS A N 1
ATOM 567 C CA . LYS A 1 84 ? -13.665 1.163 8.414 1.00 98.44 84 LYS A CA 1
ATOM 568 C C . LYS A 1 84 ? -13.478 2.287 7.398 1.00 98.44 84 LYS A C 1
ATOM 570 O O . LYS A 1 84 ? -12.935 2.041 6.318 1.00 98.44 84 LYS A O 1
ATOM 575 N N . LEU A 1 85 ? -13.894 3.510 7.736 1.00 98.44 85 LEU A N 1
ATOM 576 C CA . LEU A 1 85 ? -13.723 4.692 6.888 1.00 98.44 85 LEU A CA 1
ATOM 577 C C . LEU A 1 85 ? -12.242 4.917 6.580 1.00 98.44 85 LEU A C 1
ATOM 579 O O . LEU A 1 85 ? -11.851 4.918 5.413 1.00 98.44 85 LEU A O 1
ATOM 583 N N . TRP A 1 86 ? -11.411 5.061 7.613 1.00 98.50 86 TRP A N 1
ATOM 584 C CA . TRP A 1 86 ? -9.990 5.353 7.446 1.00 98.50 86 TRP A CA 1
ATOM 585 C C . TRP A 1 86 ? -9.274 4.228 6.708 1.00 98.50 86 TRP A C 1
ATOM 587 O O . TRP A 1 86 ? -8.503 4.499 5.791 1.00 98.50 86 TRP A O 1
ATOM 597 N N . SER A 1 87 ? -9.587 2.970 7.026 1.00 98.50 87 SER A N 1
ATOM 598 C CA . SER A 1 87 ? -9.027 1.815 6.317 1.00 98.50 87 SER A CA 1
ATOM 599 C C . SER A 1 87 ? -9.385 1.830 4.829 1.00 98.50 87 SER A C 1
ATOM 601 O O . SER A 1 87 ? -8.521 1.587 3.991 1.00 98.50 87 SER A O 1
ATOM 603 N N . THR A 1 88 ? -10.628 2.175 4.479 1.00 98.81 88 THR A N 1
ATOM 604 C CA . THR A 1 88 ? -11.059 2.328 3.079 1.00 98.81 88 THR A CA 1
ATOM 605 C C . THR A 1 88 ? -10.263 3.437 2.384 1.00 98.81 88 THR A C 1
ATOM 607 O O . THR A 1 88 ? -9.710 3.212 1.307 1.00 98.81 88 THR A O 1
ATOM 610 N N . LEU A 1 89 ? -10.138 4.610 3.018 1.00 98.69 89 LEU A N 1
ATOM 611 C CA . LEU A 1 89 ? -9.380 5.742 2.475 1.00 98.69 89 LEU A CA 1
ATOM 612 C C . LEU A 1 89 ? -7.899 5.424 2.278 1.00 98.69 89 LEU A C 1
ATOM 614 O O . LEU A 1 89 ? -7.309 5.886 1.309 1.00 98.6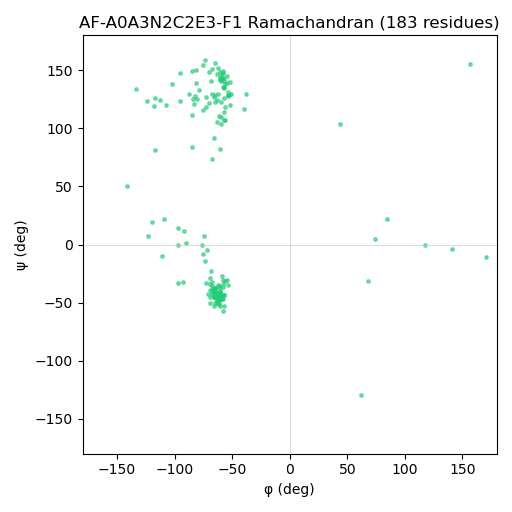9 89 LEU A O 1
ATOM 618 N N . ILE A 1 90 ? -7.298 4.624 3.156 1.00 98.69 90 ILE A N 1
ATOM 619 C CA . ILE A 1 90 ? -5.899 4.213 3.025 1.00 98.69 90 ILE A CA 1
ATOM 620 C C . ILE A 1 90 ? -5.677 3.397 1.748 1.00 98.69 90 ILE A C 1
ATOM 622 O O . ILE A 1 90 ? -4.730 3.673 1.010 1.00 98.69 90 ILE A O 1
ATOM 626 N N . HIS A 1 91 ? -6.547 2.425 1.453 1.00 98.56 91 HIS A N 1
ATOM 627 C CA . HIS A 1 91 ? -6.412 1.612 0.236 1.00 98.56 91 HIS A CA 1
ATOM 628 C C . HIS A 1 91 ? -6.691 2.429 -1.023 1.00 98.56 91 HIS A C 1
ATOM 630 O O . HIS A 1 91 ? -5.913 2.362 -1.969 1.00 98.56 91 HIS A O 1
ATOM 636 N N . ILE A 1 92 ? -7.754 3.240 -1.023 1.00 98.62 92 ILE A N 1
ATOM 637 C CA . ILE A 1 92 ? -8.090 4.095 -2.170 1.00 98.62 92 ILE A CA 1
ATOM 638 C C . ILE A 1 92 ? -7.013 5.156 -2.397 1.00 98.62 92 ILE A C 1
ATOM 640 O O . ILE A 1 92 ? -6.567 5.355 -3.523 1.00 98.62 92 ILE A O 1
ATOM 644 N N . GLY A 1 93 ? -6.535 5.796 -1.332 1.00 98.62 93 GLY A N 1
ATOM 645 C CA . GLY A 1 93 ? -5.424 6.736 -1.399 1.00 98.62 93 GLY A CA 1
ATOM 646 C C . GLY A 1 93 ? -4.169 6.086 -1.977 1.00 98.62 93 GLY A C 1
ATOM 647 O O . GLY A 1 93 ? -3.460 6.720 -2.756 1.00 98.62 93 GLY A O 1
ATOM 648 N N . GLY A 1 94 ? -3.919 4.813 -1.659 1.00 98.31 94 GLY A N 1
ATOM 649 C CA . GLY A 1 94 ? -2.793 4.064 -2.207 1.00 98.31 94 GLY A CA 1
ATOM 650 C C . GLY A 1 94 ? -2.793 3.951 -3.736 1.00 98.31 94 GLY A C 1
ATOM 651 O O . GLY A 1 94 ? -1.726 3.881 -4.336 1.00 98.31 94 GLY A O 1
ATOM 652 N N . ILE A 1 95 ? -3.960 4.003 -4.385 1.00 98.50 95 ILE A N 1
ATOM 653 C CA . ILE A 1 95 ? -4.064 3.978 -5.853 1.00 98.50 95 ILE A CA 1
ATOM 654 C C . ILE A 1 95 ? -3.453 5.245 -6.468 1.00 98.50 95 ILE A C 1
ATOM 656 O O . ILE A 1 95 ? -2.753 5.169 -7.473 1.00 98.50 95 ILE A O 1
ATOM 660 N N . PHE A 1 96 ? -3.703 6.407 -5.862 1.00 97.94 96 PHE A N 1
ATOM 661 C CA . PHE A 1 96 ? -3.304 7.704 -6.417 1.00 97.94 96 PHE A CA 1
ATOM 662 C C . PHE A 1 96 ? -1.939 8.178 -5.917 1.00 97.94 96 PHE A C 1
ATOM 664 O O . PHE A 1 96 ? -1.216 8.863 -6.635 1.00 97.94 96 PHE A O 1
ATOM 671 N N . PHE A 1 97 ? -1.590 7.820 -4.682 1.00 98.25 97 PHE A N 1
ATOM 672 C CA . PHE A 1 97 ? -0.437 8.374 -3.970 1.00 98.25 97 PHE A CA 1
ATOM 673 C C . PHE A 1 97 ? 0.564 7.297 -3.515 1.00 98.25 97 PHE A C 1
ATOM 675 O O . PHE A 1 97 ? 1.500 7.590 -2.766 1.00 98.25 97 PHE A O 1
ATOM 682 N N . GLY A 1 98 ? 0.375 6.043 -3.936 1.00 98.06 98 GLY A N 1
ATOM 683 C CA . GLY A 1 98 ? 1.276 4.934 -3.633 1.00 98.06 98 GLY A CA 1
ATOM 684 C C . GLY A 1 98 ? 1.389 4.650 -2.134 1.00 98.06 98 GLY A C 1
ATOM 685 O O . GLY A 1 98 ? 0.397 4.516 -1.420 1.00 98.06 98 GLY A O 1
ATOM 686 N N . PHE A 1 99 ? 2.616 4.558 -1.622 1.00 98.12 99 PHE A N 1
ATOM 687 C CA . PHE A 1 99 ? 2.867 4.201 -0.221 1.00 98.12 99 PHE A CA 1
ATOM 688 C C . PHE A 1 99 ? 2.589 5.334 0.784 1.00 98.12 99 PHE A C 1
ATOM 690 O O . PHE A 1 99 ? 2.609 5.083 1.988 1.00 98.12 99 PHE A O 1
ATOM 697 N N . ILE A 1 100 ? 2.322 6.568 0.334 1.00 98.62 100 ILE A N 1
ATOM 698 C CA . ILE A 1 100 ? 2.202 7.726 1.234 1.00 98.62 100 ILE A CA 1
ATOM 699 C C . ILE A 1 100 ? 0.982 7.613 2.170 1.00 98.62 100 ILE A C 1
ATOM 701 O O . ILE A 1 100 ? 1.176 7.689 3.385 1.00 98.62 100 ILE A O 1
ATOM 705 N N . PRO A 1 101 ? -0.259 7.380 1.692 1.00 98.50 101 PRO A N 1
ATOM 706 C CA . PRO A 1 101 ? -1.417 7.252 2.577 1.00 98.50 101 PRO A CA 1
ATOM 707 C C . PRO A 1 101 ? -1.301 6.127 3.611 1.00 98.50 101 PRO A C 1
ATOM 709 O O . PRO A 1 101 ? -1.569 6.396 4.784 1.00 98.50 101 PRO A O 1
ATOM 712 N N . PRO A 1 102 ? -0.867 4.895 3.264 1.00 98.19 102 PRO A N 1
ATOM 713 C CA . PRO A 1 102 ? -0.695 3.863 4.278 1.00 98.19 102 PRO A CA 1
ATOM 714 C C . PRO A 1 102 ? 0.471 4.138 5.230 1.00 98.19 102 PRO A C 1
ATOM 716 O O . PRO A 1 102 ? 0.374 3.758 6.393 1.00 98.19 102 PRO A O 1
ATOM 719 N N . LEU A 1 103 ? 1.528 4.837 4.800 1.00 98.38 103 LEU A N 1
ATOM 720 C CA . LEU A 1 103 ? 2.607 5.262 5.695 1.00 98.38 103 LEU A CA 1
ATOM 721 C C . LEU A 1 103 ? 2.106 6.269 6.734 1.00 98.38 103 LEU A C 1
ATOM 723 O O . LEU A 1 103 ? 2.322 6.076 7.928 1.00 98.38 103 LEU A O 1
ATOM 727 N N . ILE A 1 104 ? 1.402 7.316 6.297 1.00 98.25 104 ILE A N 1
ATOM 728 C CA . ILE A 1 104 ? 0.819 8.314 7.205 1.00 98.25 104 ILE A CA 1
ATOM 729 C C . ILE A 1 104 ? -0.187 7.641 8.140 1.00 98.25 104 ILE A C 1
ATOM 731 O O . ILE A 1 104 ? -0.126 7.834 9.354 1.00 98.25 104 ILE A O 1
ATOM 735 N N . GLY A 1 105 ? -1.074 6.806 7.592 1.00 97.94 105 GLY A N 1
ATOM 736 C CA . GLY A 1 105 ? -2.032 6.042 8.380 1.00 97.94 105 GLY A CA 1
ATOM 737 C C . GLY A 1 105 ? -1.341 5.168 9.425 1.00 97.94 105 GLY A C 1
ATOM 738 O O . GLY A 1 105 ? -1.755 5.162 10.579 1.00 97.94 105 GLY A O 1
ATOM 739 N N . TYR A 1 106 ? -0.252 4.485 9.069 1.00 97.62 106 TYR A N 1
ATOM 740 C CA . TYR A 1 106 ? 0.513 3.691 10.026 1.00 97.62 106 TYR A CA 1
ATOM 741 C C . TYR A 1 106 ? 1.114 4.568 11.130 1.00 97.62 106 TYR A C 1
ATOM 743 O O . TYR A 1 106 ? 0.964 4.268 12.307 1.00 97.62 106 TYR A O 1
ATOM 751 N N . LEU A 1 107 ? 1.749 5.687 10.791 1.00 97.00 107 LEU A N 1
ATOM 752 C CA . LEU A 1 107 ? 2.401 6.537 11.790 1.00 97.00 107 LEU A CA 1
ATOM 753 C C . LEU A 1 107 ? 1.407 7.201 12.754 1.00 97.00 107 LEU A C 1
ATOM 755 O O . LEU A 1 107 ? 1.705 7.310 13.942 1.00 97.00 107 LEU A O 1
ATOM 759 N N . VAL A 1 108 ? 0.238 7.609 12.255 1.00 96.69 108 VAL A N 1
ATOM 760 C CA . VAL A 1 108 ? -0.736 8.422 13.004 1.00 96.69 108 VAL A CA 1
ATOM 761 C C . VAL A 1 108 ? -1.851 7.585 13.638 1.00 96.69 108 VAL A C 1
ATOM 763 O O . VAL A 1 108 ? -2.355 7.936 14.703 1.00 96.69 108 VAL A O 1
ATOM 766 N N . LEU A 1 109 ? -2.268 6.487 13.001 1.00 96.00 109 LEU A N 1
ATOM 767 C CA . LEU A 1 109 ? -3.470 5.736 13.384 1.00 96.00 109 LEU A CA 1
ATOM 768 C C . LEU A 1 109 ? -3.176 4.352 13.977 1.00 96.00 109 LEU A C 1
ATOM 770 O O . LEU A 1 109 ? -4.095 3.749 14.527 1.00 96.00 109 LEU A O 1
ATOM 774 N N . LYS A 1 110 ? -1.934 3.839 13.923 1.00 94.50 110 LYS A N 1
ATOM 775 C CA . LYS A 1 110 ? -1.614 2.470 14.392 1.00 94.50 110 LYS A CA 1
ATOM 776 C C . LYS A 1 110 ? -1.971 2.200 15.856 1.00 94.50 110 LYS A C 1
ATOM 778 O O . LYS A 1 110 ? -2.296 1.069 16.198 1.00 94.50 110 LYS A O 1
ATOM 783 N N . ASP A 1 111 ? -1.916 3.223 16.705 1.00 95.19 111 ASP A N 1
ATOM 784 C CA . ASP A 1 111 ? -2.169 3.093 18.144 1.00 95.19 111 ASP A CA 1
ATOM 785 C C . ASP A 1 111 ? -3.654 3.310 18.490 1.00 95.19 111 ASP A C 1
ATOM 787 O O . ASP A 1 111 ? -4.038 3.246 19.653 1.00 95.19 111 ASP A O 1
ATOM 791 N N . ARG A 1 112 ? -4.504 3.557 17.480 1.00 94.81 112 ARG A N 1
ATOM 792 C CA . ARG A 1 112 ? -5.939 3.836 17.647 1.00 94.81 112 ARG A CA 1
ATOM 793 C C . ARG A 1 112 ? -6.840 2.621 17.445 1.00 94.81 112 ARG A C 1
ATOM 795 O O . ARG A 1 112 ? -8.050 2.761 17.583 1.00 94.81 112 ARG A O 1
ATOM 802 N N . GLY A 1 113 ? -6.271 1.456 17.145 1.00 94.75 113 GLY A N 1
ATOM 803 C CA . GLY A 1 113 ? -7.005 0.196 17.118 1.00 94.75 113 GLY A CA 1
ATOM 804 C C . GLY A 1 113 ? -6.369 -0.878 16.231 1.00 94.75 113 GLY A C 1
ATOM 805 O O . GLY A 1 113 ? -5.629 -0.568 15.290 1.00 94.75 113 GLY A O 1
ATOM 806 N N . PRO A 1 114 ? -6.632 -2.167 16.515 1.00 95.69 114 PRO A N 1
ATOM 807 C CA . PRO A 1 114 ? -5.987 -3.277 15.817 1.00 95.69 114 PRO A CA 1
ATOM 808 C C . PRO A 1 114 ? -6.402 -3.387 14.343 1.00 95.69 114 PRO A C 1
ATOM 810 O O . PRO A 1 114 ? -5.580 -3.770 13.511 1.00 95.69 114 PRO A O 1
ATOM 813 N N . PHE A 1 115 ? -7.640 -3.028 13.991 1.00 97.62 115 PHE A N 1
ATOM 814 C CA . PHE A 1 115 ? -8.138 -3.121 12.616 1.00 97.62 115 PHE A CA 1
ATOM 815 C C . PHE A 1 115 ? -7.462 -2.098 11.696 1.00 97.62 115 PHE A C 1
ATOM 817 O O . PHE A 1 115 ? -6.911 -2.455 10.652 1.00 97.62 115 PHE A O 1
ATOM 824 N N . ILE A 1 116 ? -7.431 -0.828 12.115 1.00 97.56 116 ILE A N 1
ATOM 825 C CA . ILE A 1 116 ? -6.770 0.240 11.358 1.00 97.56 116 ILE A CA 1
ATOM 826 C C . ILE A 1 116 ? -5.251 0.014 11.286 1.00 97.56 116 ILE A C 1
ATOM 828 O O . ILE A 1 116 ? -4.648 0.191 10.223 1.00 97.56 116 ILE A O 1
ATOM 832 N N . LYS A 1 117 ? -4.622 -0.490 12.361 1.00 97.56 117 LYS A N 1
ATOM 833 C CA . LYS A 1 117 ? -3.218 -0.938 12.337 1.00 97.56 117 LYS A CA 1
ATOM 834 C C . LYS A 1 117 ? -2.991 -2.031 11.286 1.00 97.56 117 LYS A C 1
ATOM 836 O O . LYS A 1 117 ? -2.047 -1.945 10.504 1.00 97.56 117 LYS A O 1
ATOM 841 N N . ALA A 1 118 ? -3.850 -3.047 11.233 1.00 97.62 118 ALA A N 1
ATOM 842 C CA . ALA A 1 118 ? -3.705 -4.140 10.276 1.00 97.62 118 ALA A CA 1
ATOM 843 C C . ALA A 1 118 ? -3.832 -3.659 8.820 1.00 97.62 118 ALA A C 1
ATOM 845 O O . ALA A 1 118 ? -3.011 -4.029 7.976 1.00 97.62 118 ALA A O 1
ATOM 846 N N . HIS A 1 119 ? -4.809 -2.800 8.510 1.00 98.19 119 HIS A N 1
ATOM 847 C CA . HIS A 1 119 ? -4.982 -2.280 7.151 1.00 98.19 119 HIS A CA 1
ATOM 848 C C . HIS A 1 119 ? -3.866 -1.325 6.721 1.00 98.19 119 HIS A C 1
ATOM 850 O O . HIS A 1 119 ? -3.415 -1.421 5.579 1.00 98.19 119 HIS A O 1
ATOM 856 N N . THR A 1 120 ? -3.386 -0.457 7.618 1.00 98.06 120 THR A N 1
ATOM 857 C CA . THR A 1 120 ? -2.243 0.430 7.335 1.00 98.06 120 THR A CA 1
ATOM 858 C C . THR A 1 120 ? -0.977 -0.366 7.034 1.00 98.06 120 THR A C 1
ATOM 860 O O . THR A 1 120 ? -0.356 -0.136 6.000 1.00 98.06 120 THR A O 1
ATOM 863 N N . LEU A 1 121 ? -0.643 -1.366 7.856 1.00 97.50 121 LEU A N 1
ATOM 864 C CA . LEU A 1 121 ? 0.502 -2.253 7.620 1.00 97.50 121 LEU A CA 1
ATOM 865 C C . LEU A 1 121 ? 0.382 -3.037 6.315 1.00 97.50 121 LEU A C 1
ATOM 867 O O . LEU A 1 121 ? 1.336 -3.126 5.541 1.00 97.50 121 LEU A O 1
ATOM 871 N N . THR A 1 122 ? -0.797 -3.600 6.057 1.00 97.50 122 THR A N 1
ATOM 872 C CA . THR A 1 122 ? -1.024 -4.426 4.870 1.00 97.50 122 THR A CA 1
ATOM 873 C C . THR A 1 122 ? -0.917 -3.601 3.589 1.00 97.50 122 THR A C 1
ATOM 875 O O . THR A 1 122 ? -0.234 -4.008 2.650 1.00 97.50 122 THR A O 1
ATOM 878 N N . ALA A 1 123 ? -1.536 -2.419 3.561 1.00 98.06 123 ALA A N 1
ATOM 879 C CA . ALA A 1 123 ? -1.430 -1.499 2.435 1.00 98.06 123 ALA A CA 1
ATOM 880 C C . ALA A 1 123 ? -0.000 -0.970 2.260 1.00 98.06 123 ALA A C 1
ATOM 882 O O . ALA A 1 123 ? 0.476 -0.883 1.132 1.00 98.06 123 ALA A O 1
ATOM 883 N N . LEU A 1 124 ? 0.708 -0.666 3.353 1.00 98.44 124 LEU A N 1
ATOM 884 C CA . LEU A 1 124 ? 2.083 -0.169 3.294 1.00 98.44 124 LEU A CA 1
ATOM 885 C C . LEU A 1 124 ? 3.025 -1.212 2.684 1.00 98.44 124 LEU A C 1
ATOM 887 O O . LEU A 1 124 ? 3.747 -0.908 1.738 1.00 98.44 124 LEU A O 1
ATOM 891 N N . ASN A 1 125 ? 2.967 -2.455 3.164 1.00 98.19 125 ASN A N 1
ATOM 892 C CA . ASN A 1 125 ? 3.767 -3.555 2.624 1.00 98.19 125 ASN A CA 1
ATOM 893 C C . ASN A 1 125 ? 3.464 -3.814 1.138 1.00 98.19 125 ASN A C 1
ATOM 895 O O . ASN A 1 125 ? 4.386 -4.004 0.341 1.00 98.19 125 ASN A O 1
ATOM 899 N N . PHE A 1 126 ? 2.186 -3.787 0.746 1.00 98.50 126 PHE A N 1
ATOM 900 C CA . PHE A 1 126 ? 1.793 -3.941 -0.655 1.00 98.50 126 PHE A CA 1
ATOM 901 C C . PHE A 1 126 ? 2.366 -2.822 -1.527 1.00 98.50 126 PHE A C 1
ATOM 903 O O . PHE A 1 126 ? 3.024 -3.099 -2.527 1.00 98.50 126 PHE A O 1
ATOM 910 N N . GLN A 1 127 ? 2.189 -1.563 -1.122 1.00 98.44 127 GLN A N 1
ATOM 911 C CA . GLN A 1 127 ? 2.662 -0.415 -1.894 1.00 98.44 127 GLN A CA 1
ATOM 912 C C . GLN A 1 127 ? 4.190 -0.378 -2.008 1.00 98.44 127 GLN A C 1
ATOM 914 O O . GLN A 1 127 ? 4.711 -0.069 -3.074 1.00 98.44 127 GLN A O 1
ATOM 919 N N . LEU A 1 128 ? 4.923 -0.765 -0.959 1.00 98.38 128 LEU A N 1
ATOM 920 C CA . LEU A 1 128 ? 6.381 -0.919 -1.030 1.00 98.38 128 LEU A CA 1
ATOM 921 C C . LEU A 1 128 ? 6.798 -2.058 -1.971 1.00 98.38 128 LEU A C 1
ATOM 923 O O . LEU A 1 128 ? 7.760 -1.914 -2.724 1.00 98.38 128 LEU A O 1
ATOM 927 N N . THR A 1 129 ? 6.051 -3.164 -1.983 1.00 98.31 129 THR A N 1
ATOM 928 C CA . THR A 1 129 ? 6.295 -4.264 -2.928 1.00 98.31 129 THR A CA 1
ATOM 929 C C . THR A 1 129 ? 6.096 -3.803 -4.374 1.00 98.31 129 THR A C 1
ATOM 931 O O . THR A 1 129 ? 6.940 -4.055 -5.233 1.00 98.31 129 THR A O 1
ATOM 934 N N . MET A 1 130 ? 5.013 -3.068 -4.638 1.00 98.44 130 MET A N 1
ATOM 935 C CA . MET A 1 130 ? 4.718 -2.523 -5.965 1.00 98.44 130 MET A CA 1
ATOM 936 C C . MET A 1 130 ? 5.719 -1.438 -6.375 1.00 98.44 130 MET A C 1
ATOM 938 O O . MET A 1 130 ? 6.123 -1.396 -7.532 1.00 98.44 130 MET A O 1
ATOM 942 N N . LEU A 1 131 ? 6.202 -0.622 -5.433 1.00 98.25 131 LEU A N 1
ATOM 943 C CA . LEU A 1 131 ? 7.270 0.349 -5.680 1.00 98.25 131 LEU A CA 1
ATOM 944 C C . LEU A 1 131 ? 8.554 -0.336 -6.166 1.00 98.25 131 LEU A C 1
ATOM 946 O O . LEU A 1 131 ? 9.153 0.113 -7.139 1.00 98.25 131 LEU A O 1
ATOM 950 N N . ILE A 1 132 ? 8.954 -1.447 -5.540 1.00 98.25 132 ILE A N 1
ATOM 951 C CA . ILE A 1 132 ? 10.113 -2.231 -5.992 1.00 98.25 132 ILE A CA 1
A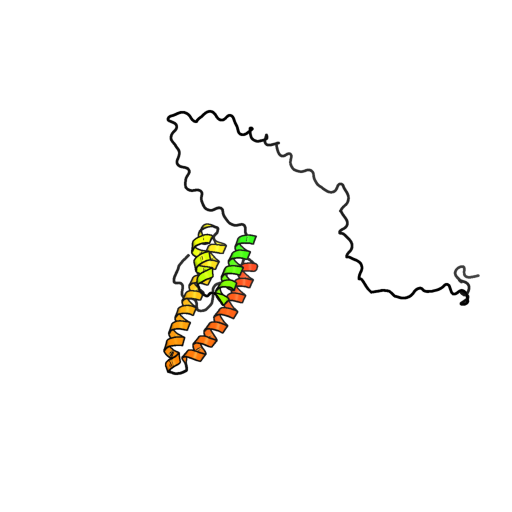TOM 952 C C . ILE A 1 132 ? 9.876 -2.773 -7.405 1.00 98.25 132 ILE A C 1
ATOM 954 O O . ILE A 1 132 ? 10.755 -2.656 -8.258 1.00 98.25 132 ILE A O 1
ATOM 958 N N . ALA A 1 133 ? 8.686 -3.311 -7.685 1.00 97.88 133 ALA A N 1
ATOM 959 C CA . ALA A 1 133 ? 8.341 -3.791 -9.021 1.00 97.88 133 ALA A CA 1
ATOM 960 C C . ALA A 1 133 ? 8.390 -2.670 -10.078 1.00 97.88 133 ALA A C 1
ATOM 962 O O . ALA A 1 133 ? 8.876 -2.902 -11.184 1.00 97.88 133 ALA A O 1
ATOM 963 N N . LEU A 1 134 ? 7.968 -1.446 -9.734 1.00 98.06 134 LEU A N 1
ATOM 964 C CA . LEU A 1 134 ? 8.089 -0.272 -10.606 1.00 98.06 134 LEU A CA 1
ATOM 965 C C . LEU A 1 134 ? 9.547 0.124 -10.852 1.00 98.06 134 LEU A C 1
ATOM 967 O O . LEU A 1 134 ? 9.894 0.449 -11.984 1.00 98.06 134 LEU A O 1
ATOM 971 N N . VAL A 1 135 ? 10.410 0.071 -9.833 1.00 98.19 135 VAL A N 1
ATOM 972 C CA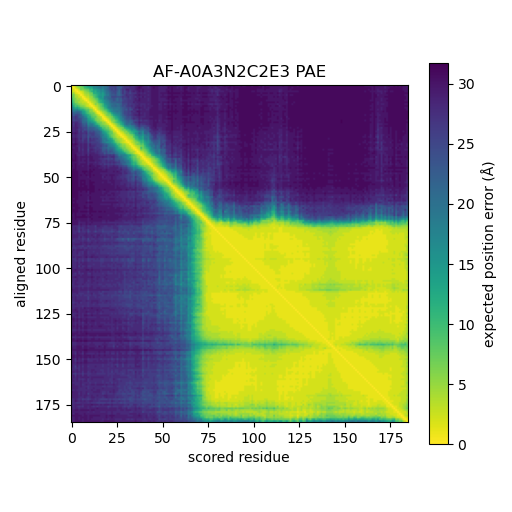 . VAL A 1 135 ? 11.851 0.345 -9.987 1.00 98.19 135 VAL A CA 1
ATOM 973 C C . VAL A 1 135 ? 12.515 -0.701 -10.886 1.00 98.19 135 VAL A C 1
ATOM 975 O O . VAL A 1 135 ? 13.294 -0.357 -11.769 1.00 98.19 135 VAL A O 1
ATOM 978 N N . VAL A 1 136 ? 12.184 -1.982 -10.721 1.00 97.94 136 VAL A N 1
ATOM 979 C CA . VAL A 1 136 ? 12.693 -3.042 -11.606 1.00 97.94 136 VAL A CA 1
ATOM 980 C C . VAL A 1 136 ? 12.161 -2.864 -13.031 1.00 97.94 136 VAL A C 1
ATOM 982 O O . VAL A 1 136 ? 12.925 -2.943 -13.994 1.00 97.94 136 VAL A O 1
ATOM 985 N N . GLY A 1 137 ? 10.866 -2.572 -13.181 1.00 97.88 137 GLY A N 1
ATOM 986 C CA . GLY A 1 137 ? 10.238 -2.306 -14.473 1.00 97.88 137 GLY A CA 1
ATOM 987 C C . GLY A 1 137 ? 10.849 -1.101 -15.194 1.00 97.88 137 GLY A C 1
ATOM 988 O O . GLY A 1 137 ? 11.096 -1.167 -16.396 1.00 97.88 137 GLY A O 1
ATOM 989 N N . SER A 1 138 ? 11.174 -0.020 -14.482 1.00 97.56 138 SER A N 1
ATOM 990 C CA . SER A 1 138 ? 11.795 1.162 -15.091 1.00 97.56 138 SER A CA 1
ATOM 991 C C . SER A 1 138 ? 13.202 0.866 -15.615 1.00 97.56 138 SER A C 1
ATOM 993 O O . SER A 1 138 ? 13.515 1.235 -16.745 1.00 97.56 1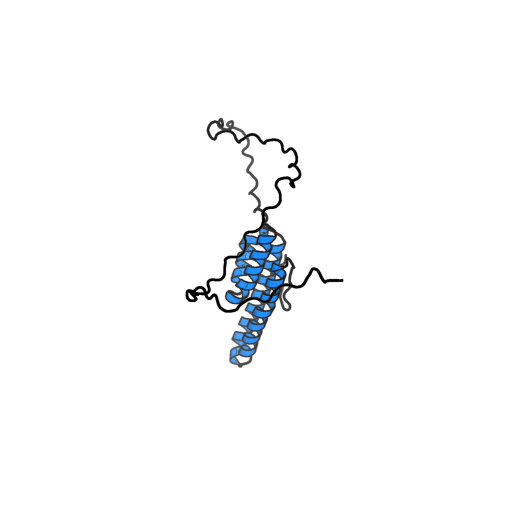38 SER A O 1
ATOM 995 N N . ILE A 1 139 ? 14.011 0.100 -14.878 1.00 97.44 139 ILE A N 1
ATOM 996 C CA . ILE A 1 139 ? 15.335 -0.351 -15.338 1.00 97.44 139 ILE A CA 1
ATOM 997 C C . ILE A 1 139 ? 15.205 -1.244 -16.584 1.00 97.44 139 ILE A C 1
ATOM 999 O O . ILE A 1 139 ? 15.908 -1.047 -17.574 1.00 97.44 139 ILE A O 1
ATOM 1003 N N . LEU A 1 140 ? 14.262 -2.193 -16.583 1.00 97.19 140 LEU A N 1
ATOM 1004 C CA . LEU A 1 140 ? 14.022 -3.102 -17.714 1.00 97.19 140 LEU A CA 1
ATOM 1005 C C . LEU A 1 140 ? 13.371 -2.427 -18.930 1.00 97.19 140 LEU A C 1
ATOM 1007 O O . LEU A 1 140 ? 13.212 -3.056 -19.979 1.00 97.19 140 LEU A O 1
ATOM 1011 N N . THR A 1 141 ? 13.000 -1.150 -18.830 1.00 95.94 141 THR A N 1
ATOM 1012 C CA . THR A 1 141 ? 12.431 -0.403 -19.959 1.00 95.94 141 THR A CA 1
ATOM 1013 C C . THR A 1 141 ? 13.477 -0.154 -21.047 1.00 95.94 141 THR A C 1
ATOM 1015 O O . THR A 1 141 ? 13.114 -0.052 -22.216 1.00 95.94 141 THR A O 1
ATOM 1018 N N . ILE A 1 142 ? 14.774 -0.184 -20.706 1.00 94.88 142 ILE A N 1
ATOM 1019 C CA . ILE A 1 142 ? 15.890 -0.101 -21.668 1.00 94.88 142 ILE A CA 1
ATOM 1020 C C . ILE A 1 142 ? 15.774 -1.179 -22.764 1.00 94.88 142 ILE A C 1
ATOM 1022 O O . ILE A 1 142 ? 16.156 -0.941 -23.906 1.00 94.88 142 ILE A O 1
ATOM 1026 N N . VAL A 1 143 ? 15.195 -2.341 -22.438 1.00 95.19 143 VAL A N 1
ATOM 1027 C CA . VAL A 1 143 ? 14.954 -3.457 -23.371 1.00 95.19 143 VAL A CA 1
ATOM 1028 C C . VAL A 1 143 ? 13.467 -3.646 -23.707 1.00 95.19 143 VAL A C 1
ATOM 1030 O O . VAL A 1 143 ? 13.055 -4.734 -24.099 1.00 95.19 143 VAL A O 1
ATOM 1033 N N . VAL A 1 144 ? 12.641 -2.605 -23.539 1.00 94.06 144 VAL A N 1
ATOM 1034 C CA . VAL A 1 144 ? 11.184 -2.555 -23.808 1.00 94.06 144 VAL A CA 1
ATOM 1035 C C . VAL A 1 144 ? 10.313 -3.415 -22.875 1.00 94.06 144 VAL A C 1
ATOM 1037 O O . VAL A 1 144 ? 9.199 -3.010 -22.544 1.00 94.06 144 VAL A O 1
ATOM 1040 N N . VAL A 1 145 ? 10.814 -4.546 -22.368 1.00 95.44 145 VAL A N 1
ATOM 1041 C CA . VAL A 1 145 ? 10.090 -5.460 -21.458 1.00 95.44 145 VAL A CA 1
ATOM 1042 C C . VAL A 1 145 ? 9.537 -4.739 -20.222 1.00 95.44 145 VAL A C 1
ATOM 1044 O O . VAL A 1 145 ? 8.435 -5.042 -19.762 1.00 95.44 145 VAL A O 1
ATOM 1047 N N . GLY A 1 146 ? 10.265 -3.742 -19.717 1.00 95.88 146 GLY A N 1
ATOM 1048 C CA . GLY A 1 146 ? 9.855 -2.936 -18.570 1.00 95.88 146 GLY A CA 1
ATOM 1049 C C . GLY A 1 146 ? 8.494 -2.248 -18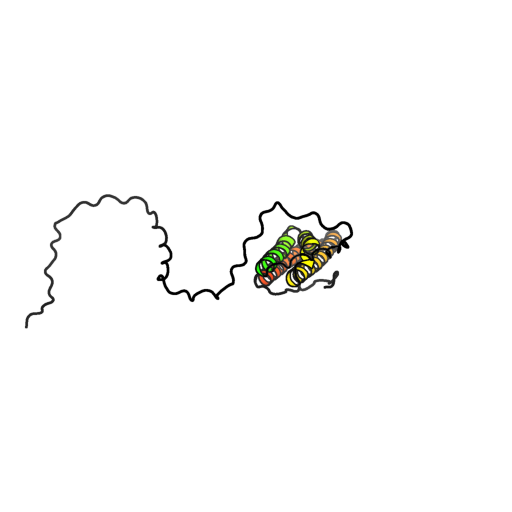.704 1.00 95.88 146 GLY A C 1
ATOM 1050 O O . GLY A 1 146 ? 7.774 -2.144 -17.711 1.00 95.88 146 GLY A O 1
ATOM 1051 N N . LEU A 1 147 ? 8.085 -1.861 -19.919 1.00 96.75 147 LEU A N 1
ATOM 1052 C CA . LEU A 1 147 ? 6.791 -1.207 -20.145 1.00 96.75 147 LEU A CA 1
ATOM 1053 C C . LEU A 1 147 ? 5.621 -2.123 -19.773 1.00 96.75 147 LEU A C 1
ATOM 1055 O O . LEU A 1 147 ? 4.676 -1.688 -19.115 1.00 96.75 147 LEU A O 1
ATOM 1059 N N . PHE A 1 148 ? 5.706 -3.406 -20.131 1.00 97.62 148 PHE A N 1
ATOM 1060 C CA . PHE A 1 148 ? 4.677 -4.389 -19.792 1.00 97.62 148 PHE A CA 1
ATOM 1061 C C . PHE A 1 148 ? 4.591 -4.620 -18.282 1.00 97.62 148 PHE A C 1
ATOM 1063 O O . PHE A 1 148 ? 3.493 -4.738 -17.743 1.00 97.62 148 PHE A O 1
ATOM 1070 N N . ILE A 1 149 ? 5.737 -4.626 -17.592 1.00 97.56 149 ILE A N 1
ATOM 1071 C CA . ILE A 1 149 ? 5.795 -4.758 -16.131 1.00 97.56 149 ILE A CA 1
ATOM 1072 C C . ILE A 1 149 ? 5.113 -3.560 -15.470 1.00 97.56 149 ILE A C 1
ATOM 1074 O O . ILE A 1 149 ? 4.255 -3.748 -14.614 1.00 97.56 149 ILE A O 1
ATOM 1078 N N . ILE A 1 150 ? 5.446 -2.337 -15.887 1.00 98.12 150 ILE A N 1
ATOM 1079 C CA . ILE A 1 150 ? 4.868 -1.115 -15.315 1.00 98.12 150 ILE A CA 1
ATOM 1080 C C . ILE A 1 150 ? 3.344 -1.097 -15.495 1.00 98.12 150 ILE A C 1
ATOM 1082 O O . ILE A 1 150 ? 2.615 -0.860 -14.532 1.00 98.12 150 ILE A O 1
ATOM 1086 N N . ILE A 1 151 ? 2.849 -1.409 -16.699 1.00 98.19 151 ILE A N 1
ATOM 1087 C CA . ILE A 1 151 ? 1.406 -1.487 -16.975 1.00 98.19 151 ILE A CA 1
ATOM 1088 C C . ILE A 1 151 ? 0.743 -2.546 -16.084 1.00 98.19 151 ILE A C 1
ATOM 1090 O O . ILE A 1 151 ? -0.279 -2.267 -15.455 1.00 98.19 151 ILE A O 1
ATOM 1094 N N . ALA A 1 152 ? 1.335 -3.740 -15.986 1.00 98.12 152 ALA A N 1
ATOM 1095 C CA . ALA A 1 152 ? 0.813 -4.809 -15.141 1.00 98.12 152 ALA A CA 1
ATOM 1096 C C . ALA A 1 152 ? 0.759 -4.401 -13.661 1.00 98.12 152 ALA A C 1
ATOM 1098 O O . ALA A 1 152 ? -0.240 -4.666 -12.994 1.00 98.12 152 ALA A O 1
ATOM 1099 N N . VAL A 1 153 ? 1.784 -3.707 -13.155 1.00 98.19 153 VAL A N 1
ATOM 1100 C CA . VAL A 1 153 ? 1.810 -3.212 -11.772 1.00 98.19 153 VAL A CA 1
ATOM 1101 C C . VAL A 1 153 ? 0.667 -2.231 -11.517 1.00 98.19 153 VAL A C 1
ATOM 1103 O O . VAL A 1 153 ? -0.033 -2.388 -10.519 1.00 98.19 153 VAL A O 1
ATOM 1106 N N . TYR A 1 154 ? 0.407 -1.274 -12.413 1.00 98.38 154 TYR A N 1
ATOM 1107 C CA . TYR A 1 154 ? -0.718 -0.346 -12.236 1.00 98.38 154 TYR A CA 1
ATOM 1108 C C . TYR A 1 154 ? -2.070 -1.062 -12.200 1.00 98.38 154 TYR A C 1
ATOM 1110 O O . TYR A 1 154 ? -2.905 -0.753 -11.350 1.00 98.38 154 TYR A O 1
ATOM 1118 N N . VAL A 1 155 ? -2.274 -2.059 -13.066 1.00 98.50 155 VAL A N 1
ATOM 1119 C CA . VAL A 1 155 ? -3.493 -2.881 -13.046 1.00 98.50 155 VAL A CA 1
ATOM 1120 C C . VAL A 1 155 ? -3.624 -3.625 -11.715 1.00 98.50 155 VAL A C 1
ATOM 1122 O O . VAL A 1 155 ? -4.683 -3.582 -11.090 1.00 98.50 155 VAL A O 1
ATOM 1125 N N . VAL A 1 156 ? -2.547 -4.263 -11.245 1.00 98.31 156 VAL A N 1
ATOM 1126 C CA . VAL A 1 156 ? -2.522 -4.997 -9.970 1.00 98.31 156 VAL A CA 1
ATOM 1127 C C . VAL A 1 156 ? -2.812 -4.076 -8.782 1.00 98.31 156 VAL A C 1
ATOM 1129 O O . VAL A 1 156 ? -3.624 -4.432 -7.926 1.00 98.31 156 VAL A O 1
ATOM 1132 N N . VAL A 1 157 ? -2.204 -2.885 -8.745 1.00 98.38 157 VAL A N 1
ATOM 1133 C CA . VAL A 1 157 ? -2.450 -1.868 -7.711 1.00 98.38 157 VAL A CA 1
ATOM 1134 C C . VAL A 1 157 ? -3.925 -1.494 -7.670 1.00 98.38 157 VAL A C 1
ATOM 1136 O O . VAL A 1 157 ? -4.547 -1.595 -6.616 1.00 98.38 157 VAL A O 1
ATOM 1139 N N . ILE A 1 158 ? -4.511 -1.128 -8.812 1.00 98.62 158 ILE A N 1
ATOM 1140 C CA . ILE A 1 158 ? -5.915 -0.706 -8.879 1.00 98.62 158 ILE A CA 1
ATOM 1141 C C . ILE A 1 158 ? -6.842 -1.837 -8.419 1.00 98.62 158 ILE A C 1
ATOM 1143 O O . ILE A 1 158 ? -7.660 -1.640 -7.521 1.00 98.62 158 ILE A O 1
ATOM 1147 N N . VAL A 1 159 ? -6.703 -3.032 -9.000 1.00 98.50 159 VAL A N 1
ATOM 1148 C CA . VAL A 1 159 ? -7.610 -4.157 -8.731 1.00 98.50 159 VAL A CA 1
ATOM 1149 C C . VAL A 1 159 ? -7.547 -4.569 -7.265 1.00 98.50 159 VAL A C 1
ATOM 1151 O O . VAL A 1 159 ? -8.582 -4.662 -6.600 1.00 98.50 159 VAL A O 1
ATOM 1154 N N . PHE A 1 160 ? -6.348 -4.801 -6.729 1.00 98.44 160 PHE A N 1
ATOM 1155 C CA . PHE A 1 160 ? -6.240 -5.285 -5.359 1.00 98.44 160 PHE A CA 1
ATOM 1156 C C . PHE A 1 160 ? -6.558 -4.206 -4.327 1.00 98.44 160 PHE A C 1
ATOM 1158 O O . PHE A 1 160 ? -7.151 -4.541 -3.301 1.00 98.44 160 PHE A O 1
ATOM 1165 N N . SER A 1 161 ? -6.249 -2.930 -4.582 1.00 98.31 161 SER A N 1
ATOM 1166 C CA . SER A 1 161 ? -6.622 -1.856 -3.657 1.00 98.31 161 SER A CA 1
ATOM 1167 C C . SER A 1 161 ? -8.125 -1.606 -3.617 1.00 98.31 161 SER A C 1
ATOM 1169 O O . SER A 1 161 ? -8.657 -1.362 -2.536 1.00 98.31 161 SER A O 1
ATOM 1171 N N . ILE A 1 162 ? -8.844 -1.767 -4.733 1.00 98.62 162 ILE A N 1
ATOM 1172 C CA . ILE A 1 162 ? -10.314 -1.728 -4.731 1.00 98.62 162 ILE A CA 1
ATOM 1173 C C . ILE A 1 162 ? -10.889 -2.888 -3.905 1.00 98.62 162 ILE A C 1
ATOM 1175 O O . ILE A 1 162 ? -11.757 -2.669 -3.060 1.00 98.62 162 ILE A O 1
ATOM 1179 N N . ILE A 1 163 ? -10.388 -4.116 -4.086 1.00 98.62 163 ILE A N 1
ATOM 1180 C CA . ILE A 1 163 ? -10.841 -5.277 -3.297 1.00 98.62 163 ILE A CA 1
ATOM 1181 C C . ILE A 1 163 ? -10.573 -5.054 -1.803 1.00 98.62 163 ILE A C 1
ATOM 1183 O O . ILE A 1 163 ? -11.448 -5.307 -0.971 1.00 98.62 163 ILE A O 1
ATOM 1187 N N . ALA A 1 164 ? -9.386 -4.550 -1.460 1.00 98.38 164 ALA A N 1
ATOM 1188 C CA . ALA A 1 164 ? -9.011 -4.236 -0.089 1.00 98.38 164 ALA A CA 1
ATOM 1189 C C . ALA A 1 164 ? -9.910 -3.153 0.522 1.00 98.38 164 ALA A C 1
ATOM 1191 O O . ALA A 1 164 ? -10.340 -3.297 1.663 1.00 98.38 164 ALA A O 1
ATOM 1192 N N . ALA A 1 165 ? -10.234 -2.107 -0.242 1.00 98.56 165 ALA A N 1
ATOM 1193 C CA . ALA A 1 165 ? -11.134 -1.038 0.175 1.00 98.56 165 ALA A CA 1
ATOM 1194 C C . ALA A 1 165 ? -12.557 -1.558 0.437 1.00 98.56 165 ALA A C 1
ATOM 1196 O O . ALA A 1 165 ? -13.145 -1.244 1.469 1.00 98.56 165 ALA A O 1
ATOM 1197 N N . ILE A 1 166 ? -13.090 -2.408 -0.447 1.00 98.75 166 ILE A N 1
ATOM 1198 C CA . ILE A 1 166 ? -14.410 -3.033 -0.267 1.00 98.75 166 ILE A CA 1
ATOM 1199 C C . ILE A 1 166 ? -14.428 -3.908 0.994 1.00 98.75 166 ILE A C 1
ATOM 1201 O O . ILE A 1 166 ? -15.378 -3.846 1.774 1.00 98.75 166 ILE A O 1
ATOM 1205 N N . LYS A 1 167 ? -13.381 -4.708 1.222 1.00 98.62 167 LYS A N 1
ATOM 1206 C CA . LYS A 1 167 ? -13.263 -5.544 2.426 1.00 98.62 167 LYS A CA 1
ATOM 1207 C C . LYS A 1 167 ? -13.133 -4.710 3.698 1.00 98.62 167 LYS A C 1
ATOM 1209 O O . LYS A 1 167 ? -13.874 -4.943 4.649 1.00 98.62 167 LYS A O 1
ATOM 1214 N N . ALA A 1 168 ? -12.298 -3.673 3.678 1.00 98.31 168 ALA A N 1
ATOM 1215 C CA . ALA A 1 168 ? -12.167 -2.731 4.784 1.00 98.31 168 ALA A CA 1
ATOM 1216 C C . ALA A 1 168 ? -13.513 -2.078 5.135 1.00 98.31 168 ALA A C 1
ATOM 1218 O O . ALA A 1 168 ? -13.888 -2.025 6.304 1.00 98.31 168 ALA A O 1
ATOM 1219 N N . ASN A 1 169 ? -14.287 -1.659 4.130 1.00 98.25 169 ASN A N 1
ATOM 1220 C CA . ASN A 1 169 ? -15.615 -1.084 4.333 1.00 98.25 169 ASN A CA 1
ATOM 1221 C C . ASN A 1 169 ? -16.605 -2.077 4.976 1.00 98.25 169 ASN A C 1
ATOM 1223 O O . ASN A 1 169 ? -17.412 -1.692 5.822 1.00 98.25 169 ASN A O 1
ATOM 1227 N N . LYS A 1 170 ? -16.493 -3.372 4.654 1.00 98.44 170 LYS A N 1
ATOM 1228 C CA . LYS A 1 170 ? -17.264 -4.447 5.304 1.00 98.44 170 LYS A CA 1
ATOM 1229 C C . LYS A 1 170 ? -16.789 -4.768 6.725 1.00 98.44 170 LYS A C 1
ATOM 1231 O O . LYS A 1 170 ? -17.535 -5.374 7.490 1.00 98.44 170 LYS A O 1
ATOM 1236 N N . GLY A 1 171 ? -15.613 -4.294 7.134 1.00 97.75 171 GLY A N 1
ATOM 1237 C CA . GLY A 1 171 ? -14.989 -4.670 8.406 1.00 97.75 171 GLY A CA 1
ATOM 1238 C C . GLY A 1 171 ? -14.188 -5.968 8.328 1.00 97.75 171 GLY A C 1
ATOM 1239 O O . GLY A 1 171 ? -13.974 -6.613 9.348 1.00 97.75 171 GLY A O 1
ATOM 1240 N N . GLU A 1 172 ? -13.768 -6.367 7.130 1.00 98.25 172 GLU A N 1
ATOM 1241 C CA . GLU A 1 172 ? -12.967 -7.563 6.890 1.00 98.25 172 GLU A CA 1
ATOM 1242 C C . GLU A 1 172 ? -11.501 -7.197 6.660 1.00 98.25 172 GLU A C 1
ATOM 1244 O O . GLU A 1 172 ? -11.181 -6.281 5.898 1.00 98.25 172 GLU A O 1
ATOM 1249 N N . LEU A 1 173 ? -10.599 -7.982 7.249 1.00 97.44 173 LEU A N 1
ATOM 1250 C CA . LEU A 1 173 ? -9.182 -7.896 6.920 1.00 97.44 173 LEU A CA 1
ATOM 1251 C C . LEU A 1 173 ? -8.932 -8.424 5.503 1.00 97.44 173 LEU A C 1
ATOM 1253 O O . LEU A 1 173 ? -9.589 -9.348 5.015 1.00 97.44 173 LEU A O 1
ATOM 1257 N N . TYR A 1 174 ? -7.933 -7.850 4.842 1.00 95.75 174 TYR A N 1
ATOM 1258 C CA . TYR A 1 174 ? -7.502 -8.290 3.525 1.00 95.75 174 TYR A CA 1
ATOM 1259 C C . TYR A 1 174 ? -5.991 -8.399 3.472 1.00 95.75 174 TYR A C 1
ATOM 1261 O O . TYR A 1 174 ? -5.301 -7.462 3.859 1.00 95.75 174 TYR A O 1
ATOM 1269 N N . SER A 1 175 ? -5.509 -9.508 2.919 1.00 93.19 175 SER A N 1
ATOM 1270 C CA . SER A 1 175 ? -4.105 -9.712 2.585 1.00 93.19 175 SER A CA 1
ATOM 1271 C C . SER A 1 175 ? -3.953 -9.655 1.074 1.00 93.19 175 SER A C 1
ATOM 1273 O O . SER A 1 175 ? -4.558 -10.448 0.354 1.00 93.19 175 SER A O 1
ATOM 1275 N N . TYR A 1 176 ? -3.144 -8.712 0.601 1.00 90.56 176 TYR A N 1
ATOM 1276 C CA . TYR A 1 176 ? -2.821 -8.587 -0.814 1.00 90.56 176 TYR A CA 1
ATOM 1277 C C . TYR A 1 176 ? -2.008 -9.803 -1.283 1.00 90.56 176 TYR A C 1
ATOM 1279 O O . TYR A 1 176 ? -0.961 -10.096 -0.691 1.00 90.56 176 TYR A O 1
ATOM 1287 N N . PRO A 1 177 ? -2.434 -10.488 -2.357 1.00 86.12 177 PRO A N 1
ATOM 1288 C CA . PRO A 1 177 ? -1.569 -11.425 -3.055 1.00 86.12 177 PRO A CA 1
ATOM 1289 C C . PRO A 1 177 ? -0.314 -10.694 -3.547 1.00 86.12 177 PRO A C 1
ATOM 1291 O O . PRO A 1 177 ? -0.390 -9.525 -3.918 1.00 86.12 177 PRO A O 1
ATOM 1294 N N . LEU A 1 178 ? 0.825 -11.393 -3.584 1.00 90.31 178 LEU A N 1
ATOM 1295 C CA . LEU A 1 178 ? 2.126 -10.878 -4.049 1.00 90.31 178 LEU A CA 1
ATOM 1296 C C . LEU A 1 178 ? 2.844 -9.899 -3.102 1.00 90.31 178 LEU A C 1
ATOM 1298 O O . LEU A 1 178 ? 3.904 -9.403 -3.465 1.00 90.31 178 LEU A O 1
ATOM 1302 N N . THR A 1 179 ? 2.330 -9.636 -1.899 1.00 93.56 179 THR A N 1
ATOM 1303 C CA . THR A 1 179 ? 2.976 -8.720 -0.943 1.00 93.56 179 THR A CA 1
ATOM 1304 C C . THR A 1 179 ? 4.145 -9.353 -0.197 1.00 93.56 179 THR A C 1
ATOM 1306 O O . THR A 1 179 ? 4.016 -10.419 0.404 1.00 93.56 179 THR A O 1
ATOM 1309 N N . ILE A 1 180 ? 5.258 -8.623 -0.130 1.00 93.88 180 ILE A N 1
ATOM 1310 C CA . ILE A 1 180 ? 6.375 -8.908 0.771 1.00 93.88 180 ILE A CA 1
ATOM 1311 C C . ILE A 1 180 ? 6.112 -8.211 2.115 1.00 93.88 180 ILE A C 1
ATOM 1313 O O . ILE A 1 180 ? 5.811 -7.019 2.165 1.00 93.88 180 ILE A O 1
ATOM 1317 N N . GLN A 1 181 ? 6.219 -8.948 3.224 1.00 91.38 181 GLN A N 1
ATOM 1318 C CA . GLN A 1 181 ? 6.006 -8.406 4.573 1.00 91.38 181 GLN A CA 1
ATOM 1319 C C . GLN A 1 181 ? 7.285 -7.755 5.119 1.00 91.38 181 GLN A C 1
ATOM 1321 O O . GLN A 1 181 ? 8.043 -8.386 5.856 1.00 91.38 181 GLN A O 1
ATOM 1326 N N . PHE A 1 182 ? 7.524 -6.492 4.765 1.00 89.31 182 PHE A N 1
ATOM 1327 C CA . PHE A 1 182 ? 8.652 -5.713 5.294 1.00 89.31 182 PHE A CA 1
ATOM 1328 C C . PHE A 1 182 ? 8.452 -5.350 6.764 1.00 89.31 182 PHE A C 1
ATOM 1330 O O . PHE A 1 182 ? 9.374 -5.454 7.570 1.00 89.31 182 PHE A O 1
ATOM 1337 N N . ILE A 1 183 ? 7.232 -4.943 7.114 1.00 85.44 183 ILE A N 1
ATOM 1338 C CA . ILE A 1 183 ? 6.858 -4.538 8.466 1.00 85.44 183 ILE A CA 1
ATOM 1339 C C . ILE A 1 183 ? 5.868 -5.565 9.012 1.00 85.44 183 ILE A C 1
ATOM 1341 O O . ILE A 1 183 ? 4.837 -5.833 8.389 1.00 85.44 183 ILE A O 1
ATOM 1345 N N . LYS A 1 184 ? 6.201 -6.152 10.166 1.00 78.06 184 LYS A N 1
ATOM 1346 C CA . LYS A 1 184 ? 5.379 -7.158 10.852 1.00 78.06 184 LYS A CA 1
ATOM 1347 C C . LYS A 1 184 ? 4.494 -6.501 11.913 1.00 78.06 184 LYS A C 1
ATOM 1349 O O . LYS A 1 184 ? 4.872 -5.481 12.487 1.00 78.06 184 LYS A O 1
ATOM 1354 N N . ALA A 1 185 ? 3.309 -7.080 12.107 1.00 63.16 185 ALA A N 1
ATOM 1355 C CA . ALA A 1 185 ? 2.309 -6.629 13.074 1.00 63.16 185 ALA A CA 1
ATOM 1356 C C . ALA A 1 185 ? 2.665 -7.012 14.512 1.00 63.16 185 ALA A C 1
ATOM 1358 O O . ALA A 1 185 ? 3.265 -8.094 14.693 1.00 63.16 185 ALA A O 1
#